Protein AF-G7JKM4-F1 (afdb_monomer_lite)

Structure (mmCIF, N/CA/C/O backbone):
data_AF-G7JKM4-F1
#
_entry.id   AF-G7JKM4-F1
#
loop_
_atom_site.group_PDB
_atom_site.id
_atom_site.type_symbol
_atom_site.label_atom_id
_atom_site.label_alt_id
_atom_site.label_comp_id
_atom_site.label_asym_id
_atom_site.label_entity_id
_atom_site.label_seq_id
_atom_site.pdbx_PDB_ins_code
_atom_site.Cartn_x
_atom_site.Cartn_y
_atom_site.Cartn_z
_atom_site.occupancy
_atom_site.B_iso_or_equiv
_atom_site.auth_seq_id
_atom_site.auth_comp_id
_atom_site.auth_asym_id
_atom_site.auth_atom_id
_atom_site.pdbx_PDB_model_num
ATOM 1 N N . MET A 1 1 ? 9.275 13.803 3.687 1.00 67.94 1 MET A N 1
ATOM 2 C CA . MET A 1 1 ? 8.760 12.848 2.681 1.00 67.94 1 MET A CA 1
ATOM 3 C C . MET A 1 1 ? 9.831 11.853 2.317 1.00 67.94 1 MET A C 1
ATOM 5 O O . MET A 1 1 ? 10.936 12.274 1.989 1.00 67.94 1 MET A O 1
ATOM 9 N N . LYS A 1 2 ? 9.529 10.551 2.345 1.00 82.00 2 LYS A N 1
ATOM 10 C CA . LYS A 1 2 ? 10.362 9.558 1.649 1.00 82.00 2 LYS A CA 1
ATOM 11 C C . LYS A 1 2 ? 9.681 9.199 0.342 1.00 82.00 2 LYS A C 1
ATOM 13 O O . LYS A 1 2 ? 8.618 8.593 0.348 1.00 82.00 2 LYS A O 1
ATOM 18 N N . ARG A 1 3 ? 10.280 9.593 -0.776 1.00 83.81 3 ARG A N 1
ATOM 19 C CA . ARG A 1 3 ? 9.724 9.338 -2.101 1.00 83.81 3 ARG A CA 1
ATOM 20 C C . ARG A 1 3 ? 10.736 8.610 -2.965 1.00 83.81 3 ARG A C 1
ATOM 22 O O . ARG A 1 3 ? 11.849 9.098 -3.130 1.00 83.81 3 ARG A O 1
ATOM 29 N N . VAL A 1 4 ? 10.330 7.489 -3.551 1.00 86.44 4 VAL A N 1
ATOM 30 C CA . VAL A 1 4 ? 11.115 6.786 -4.573 1.00 86.44 4 VAL A CA 1
ATOM 31 C C . VAL A 1 4 ? 10.201 6.444 -5.741 1.00 86.44 4 VAL A C 1
ATOM 33 O O . VAL A 1 4 ? 9.163 5.815 -5.554 1.00 86.44 4 VAL A O 1
ATOM 36 N N . VAL A 1 5 ? 10.574 6.876 -6.944 1.00 84.06 5 VAL A N 1
ATOM 37 C CA . VAL A 1 5 ? 9.770 6.683 -8.154 1.00 84.06 5 VAL A CA 1
ATOM 38 C C . VAL A 1 5 ? 10.622 6.039 -9.237 1.00 84.06 5 VAL A C 1
ATOM 40 O O . VAL A 1 5 ? 11.574 6.646 -9.718 1.00 84.06 5 VAL A O 1
ATOM 43 N N . PHE A 1 6 ? 10.246 4.829 -9.642 1.00 85.50 6 PHE A N 1
ATOM 44 C CA . PHE A 1 6 ? 10.754 4.160 -10.836 1.00 85.50 6 PHE A CA 1
ATOM 45 C C . PHE A 1 6 ? 9.727 4.321 -11.964 1.00 85.50 6 PHE A C 1
ATOM 47 O O . PHE A 1 6 ? 8.902 3.442 -12.206 1.00 85.50 6 PHE A O 1
ATOM 54 N N . ALA A 1 7 ? 9.739 5.482 -12.625 1.00 79.19 7 ALA A N 1
ATOM 55 C CA . ALA A 1 7 ? 8.858 5.770 -13.758 1.00 79.19 7 ALA A CA 1
ATOM 56 C C . ALA A 1 7 ? 9.490 5.306 -15.083 1.00 79.19 7 ALA A C 1
ATOM 58 O O . ALA A 1 7 ? 10.706 5.377 -15.247 1.00 79.19 7 ALA A O 1
ATOM 59 N N . ASN A 1 8 ? 8.663 4.836 -16.024 1.00 76.31 8 ASN A N 1
ATOM 60 C CA . ASN A 1 8 ? 9.048 4.496 -17.407 1.00 76.31 8 ASN A CA 1
ATOM 61 C C . ASN A 1 8 ? 10.277 3.583 -17.559 1.00 76.31 8 ASN A C 1
ATOM 63 O O . ASN A 1 8 ? 11.011 3.656 -18.544 1.00 76.31 8 ASN A O 1
ATOM 67 N N . CYS A 1 9 ? 10.516 2.683 -16.605 1.00 81.56 9 CYS A N 1
ATOM 68 C CA . CYS A 1 9 ? 11.591 1.698 -16.707 1.00 81.56 9 CYS A CA 1
ATOM 69 C C . CYS A 1 9 ? 11.146 0.516 -17.597 1.00 81.56 9 CYS A C 1
ATOM 71 O O . CYS A 1 9 ? 11.063 -0.622 -17.147 1.00 81.56 9 CYS A O 1
ATOM 73 N N . LEU A 1 10 ? 10.833 0.801 -18.868 1.00 78.56 10 LEU A N 1
ATOM 74 C CA . LEU A 1 10 ? 10.149 -0.102 -19.814 1.00 78.56 10 LEU A CA 1
ATOM 75 C C . LEU A 1 10 ? 10.937 -1.370 -20.187 1.00 78.56 10 LEU A C 1
ATOM 77 O O . LEU A 1 10 ? 10.392 -2.275 -20.808 1.00 78.56 10 LEU A O 1
ATOM 81 N N . LYS A 1 11 ? 12.232 -1.422 -19.861 1.00 84.88 11 LYS A N 1
ATOM 82 C CA . LYS A 1 11 ? 13.154 -2.502 -20.249 1.00 84.88 11 LYS A CA 1
ATOM 83 C C . LYS A 1 11 ? 13.685 -3.297 -19.053 1.00 84.88 11 LYS A C 1
ATOM 85 O O . LYS A 1 11 ? 14.750 -3.896 -19.155 1.00 84.88 11 LYS A O 1
ATOM 90 N N . LEU A 1 12 ? 12.998 -3.255 -17.911 1.00 86.69 12 LEU A N 1
ATOM 91 C CA . LEU A 1 12 ? 13.384 -4.063 -16.756 1.00 86.69 12 LEU A CA 1
ATOM 92 C C . LEU A 1 12 ? 13.075 -5.536 -17.014 1.00 86.69 12 LEU A C 1
ATOM 94 O O . LEU A 1 12 ? 11.957 -5.888 -17.382 1.00 86.69 12 LEU A O 1
ATOM 98 N N . ASP A 1 13 ? 14.063 -6.389 -16.778 1.00 90.19 13 ASP A N 1
ATOM 99 C CA . ASP A 1 13 ? 13.844 -7.824 -16.662 1.00 90.19 13 ASP A CA 1
ATOM 100 C C . ASP A 1 13 ? 13.138 -8.173 -15.334 1.00 90.19 13 ASP A C 1
ATOM 102 O O . ASP A 1 13 ? 13.068 -7.368 -14.397 1.00 90.19 13 ASP A O 1
ATOM 106 N N . GLU A 1 14 ? 12.621 -9.399 -15.242 1.00 89.19 14 GLU A N 1
ATOM 107 C CA . GLU A 1 14 ? 11.877 -9.876 -14.071 1.00 89.19 14 GLU A CA 1
ATOM 108 C C . GLU A 1 14 ? 12.699 -9.846 -12.776 1.00 89.19 14 GLU A C 1
ATOM 110 O O . GLU A 1 14 ? 12.158 -9.555 -11.707 1.00 89.19 14 GLU A O 1
ATOM 115 N N . HIS A 1 15 ? 14.004 -10.115 -12.850 1.00 92.06 15 HIS A N 1
ATOM 116 C CA . HIS A 1 15 ? 14.882 -10.130 -11.683 1.00 92.06 15 HIS A CA 1
ATOM 117 C C . HIS A 1 15 ? 15.121 -8.708 -11.159 1.00 92.06 15 HIS A C 1
ATOM 119 O O . HIS A 1 15 ? 15.037 -8.456 -9.953 1.00 92.06 15 HIS A O 1
ATOM 125 N N . SER A 1 16 ? 15.343 -7.752 -12.058 1.00 91.50 16 SER A N 1
ATOM 126 C CA . SER A 1 16 ? 15.431 -6.331 -11.727 1.00 91.50 16 SER A CA 1
ATOM 127 C C . SER A 1 16 ? 14.131 -5.822 -11.093 1.00 91.50 16 SER A C 1
ATOM 129 O O . SER A 1 16 ? 14.171 -5.165 -10.050 1.00 91.50 16 SER A O 1
ATOM 131 N N . LEU A 1 17 ? 12.972 -6.189 -11.653 1.00 88.44 17 LEU A N 1
ATOM 132 C CA . LEU A 1 17 ? 11.666 -5.841 -11.089 1.00 88.44 17 LEU A CA 1
ATOM 133 C C . LEU A 1 17 ? 11.460 -6.448 -9.690 1.00 88.44 17 LEU A C 1
ATOM 135 O O . LEU A 1 17 ? 11.055 -5.743 -8.764 1.00 88.44 17 LEU A O 1
ATOM 139 N N . ALA A 1 18 ? 11.787 -7.729 -9.505 1.00 89.50 18 ALA A N 1
ATOM 140 C CA . ALA A 1 18 ? 11.676 -8.406 -8.214 1.00 89.50 18 ALA A CA 1
ATOM 141 C C . ALA A 1 18 ? 12.534 -7.729 -7.132 1.00 89.50 18 ALA A C 1
ATOM 143 O O . ALA A 1 18 ? 12.064 -7.509 -6.013 1.00 89.50 18 ALA A O 1
ATOM 144 N N . ASN A 1 19 ? 13.761 -7.326 -7.474 1.00 91.25 19 ASN A N 1
ATOM 145 C CA . ASN A 1 19 ? 14.643 -6.610 -6.554 1.00 91.25 19 ASN A CA 1
ATOM 146 C C . ASN A 1 19 ? 14.106 -5.225 -6.184 1.00 91.25 19 ASN A C 1
ATOM 148 O O . ASN A 1 19 ? 14.216 -4.820 -5.024 1.00 91.25 19 ASN A O 1
ATOM 152 N N . ILE A 1 20 ? 13.501 -4.502 -7.132 1.00 90.25 20 ILE A N 1
ATOM 153 C CA . ILE A 1 20 ? 12.845 -3.218 -6.850 1.00 90.25 20 ILE A CA 1
ATOM 154 C C . ILE A 1 20 ? 11.706 -3.426 -5.847 1.00 90.25 20 ILE A C 1
ATOM 156 O O . ILE A 1 20 ? 11.673 -2.748 -4.819 1.00 90.25 20 ILE A O 1
ATOM 160 N N . VAL A 1 21 ? 10.819 -4.397 -6.093 1.00 88.38 21 VAL A N 1
ATOM 161 C CA . VAL A 1 21 ? 9.684 -4.704 -5.204 1.00 88.38 21 VAL A CA 1
ATOM 162 C C . VAL A 1 21 ? 10.156 -5.121 -3.808 1.00 88.38 21 VAL A C 1
ATOM 164 O O . VAL A 1 21 ? 9.591 -4.671 -2.810 1.00 88.38 21 VAL A O 1
ATOM 167 N N . PHE A 1 22 ? 11.213 -5.929 -3.713 1.00 90.25 22 PHE A N 1
ATOM 168 C CA . PHE A 1 22 ? 11.774 -6.368 -2.435 1.00 90.25 22 PHE A CA 1
ATOM 169 C C . PHE A 1 22 ? 12.367 -5.206 -1.622 1.00 90.25 22 PHE A C 1
ATOM 171 O O . PHE A 1 22 ? 12.040 -5.029 -0.447 1.00 90.25 22 PHE A O 1
ATOM 178 N N . ASN A 1 23 ? 13.189 -4.360 -2.251 1.00 90.38 23 ASN A N 1
ATOM 179 C CA . ASN A 1 23 ? 13.749 -3.174 -1.594 1.00 90.38 23 ASN A CA 1
ATOM 180 C C . ASN A 1 23 ? 12.653 -2.200 -1.152 1.00 90.38 23 ASN A C 1
ATOM 182 O O . ASN A 1 23 ? 12.730 -1.599 -0.079 1.00 90.38 23 ASN A O 1
ATOM 186 N N . LEU A 1 24 ? 11.616 -2.051 -1.972 1.00 87.50 24 LEU A N 1
ATOM 187 C CA . LEU A 1 24 ? 10.461 -1.223 -1.670 1.00 87.50 24 LEU A CA 1
ATOM 188 C C . LEU A 1 24 ? 9.721 -1.731 -0.431 1.00 87.50 24 LEU A C 1
ATOM 190 O O . LEU A 1 24 ? 9.454 -0.940 0.473 1.00 87.50 24 LEU A O 1
ATOM 194 N N . GLN A 1 25 ? 9.453 -3.038 -0.356 1.00 88.25 25 GLN A N 1
ATOM 195 C CA . GLN A 1 25 ? 8.831 -3.670 0.807 1.00 88.25 25 GLN A CA 1
ATOM 196 C C . GLN A 1 25 ? 9.638 -3.399 2.084 1.00 88.25 25 GLN A C 1
ATOM 198 O O . GLN A 1 25 ? 9.074 -2.951 3.079 1.00 88.25 25 GLN A O 1
ATOM 203 N N . ILE A 1 26 ? 10.958 -3.607 2.059 1.00 88.75 26 ILE A N 1
ATOM 204 C CA . ILE A 1 26 ? 11.821 -3.332 3.220 1.00 88.75 26 ILE A CA 1
ATOM 205 C C . ILE A 1 26 ? 11.715 -1.866 3.640 1.00 88.75 26 ILE A C 1
ATOM 207 O O . ILE A 1 26 ? 11.551 -1.564 4.822 1.00 88.75 26 ILE A O 1
ATOM 211 N N . ASN A 1 27 ? 11.809 -0.945 2.683 1.00 88.75 27 ASN A N 1
ATOM 212 C CA . ASN A 1 27 ? 11.865 0.478 2.980 1.00 88.75 27 ASN A CA 1
ATOM 213 C C . ASN A 1 27 ? 10.538 1.033 3.504 1.00 88.75 27 ASN A C 1
ATOM 215 O O . ASN A 1 27 ? 10.550 1.807 4.465 1.00 88.75 27 ASN A O 1
ATOM 219 N N . ILE A 1 28 ? 9.408 0.633 2.911 1.00 86.94 28 ILE A N 1
ATOM 220 C CA . ILE A 1 28 ? 8.090 1.098 3.350 1.00 86.94 28 ILE A CA 1
ATOM 221 C C . ILE A 1 28 ? 7.725 0.518 4.715 1.00 86.94 28 ILE A C 1
ATOM 223 O O . ILE A 1 28 ? 7.251 1.257 5.573 1.00 86.94 28 ILE A O 1
ATOM 227 N N . LEU A 1 29 ? 8.040 -0.760 4.962 1.00 85.31 29 LEU A N 1
ATOM 228 C CA . LEU A 1 29 ? 7.854 -1.366 6.276 1.00 85.31 29 LEU A CA 1
ATOM 229 C C . LEU A 1 29 ? 8.749 -0.682 7.306 1.00 85.31 29 LEU A C 1
ATOM 231 O O . LEU A 1 29 ? 8.259 -0.273 8.351 1.00 85.31 29 LEU A O 1
ATOM 235 N N . LYS A 1 30 ? 10.037 -0.473 7.005 1.00 86.06 30 LYS A N 1
ATOM 236 C CA . LYS A 1 30 ? 10.956 0.252 7.894 1.00 86.06 30 LYS A CA 1
ATOM 237 C C . LYS A 1 30 ? 10.426 1.641 8.242 1.00 86.06 30 LYS A C 1
ATOM 239 O O . LYS A 1 30 ? 10.529 2.041 9.395 1.00 86.06 30 LYS A O 1
ATOM 244 N N . PHE A 1 31 ? 9.871 2.367 7.273 1.00 83.50 31 PHE A N 1
ATOM 245 C CA . PHE A 1 31 ? 9.251 3.665 7.527 1.00 83.50 31 PHE A CA 1
ATOM 246 C C . PHE A 1 31 ? 8.012 3.532 8.417 1.00 83.50 31 PHE A C 1
ATOM 248 O O . PHE A 1 31 ? 7.952 4.194 9.445 1.00 83.50 31 PHE A O 1
ATOM 255 N N . ALA A 1 32 ? 7.086 2.622 8.103 1.00 82.06 32 ALA A N 1
ATOM 256 C CA . ALA A 1 32 ? 5.908 2.374 8.933 1.00 82.06 32 ALA A CA 1
ATOM 257 C C . ALA A 1 32 ? 6.290 2.038 10.386 1.00 82.06 32 ALA A C 1
ATOM 259 O O . ALA A 1 32 ? 5.763 2.645 11.314 1.00 82.06 32 ALA A O 1
ATOM 260 N N . TYR A 1 33 ? 7.283 1.163 10.589 1.00 81.31 33 TYR A N 1
ATOM 261 C CA . TYR A 1 33 ? 7.814 0.804 11.909 1.00 81.31 33 TYR A CA 1
ATOM 262 C C . TYR A 1 33 ? 8.381 1.998 12.686 1.00 81.31 33 TYR A C 1
ATOM 264 O O . TYR A 1 33 ? 8.204 2.061 13.901 1.00 81.31 33 TYR A O 1
ATOM 272 N N . GLN A 1 34 ? 9.031 2.956 12.014 1.00 79.31 34 GLN A N 1
ATOM 273 C CA . GLN A 1 34 ? 9.538 4.178 12.657 1.00 79.31 34 GLN A CA 1
ATOM 274 C C . GLN A 1 34 ? 8.416 5.049 13.233 1.00 79.31 34 GLN A C 1
ATOM 276 O O . GLN A 1 34 ? 8.657 5.798 14.176 1.00 79.31 34 GLN A O 1
ATOM 281 N N . HIS A 1 35 ? 7.207 4.946 12.682 1.00 73.12 35 HIS A N 1
ATOM 282 C CA . HIS A 1 35 ? 6.065 5.771 13.059 1.00 73.12 35 HIS A CA 1
ATOM 283 C C . HIS A 1 35 ? 5.077 5.079 14.000 1.00 73.12 35 HIS A C 1
ATOM 285 O O . HIS A 1 35 ? 4.176 5.745 14.506 1.00 73.12 35 HIS A O 1
ATOM 291 N N . LEU A 1 36 ? 5.272 3.790 14.306 1.00 69.19 36 LEU A N 1
ATOM 292 C CA . LEU A 1 36 ? 4.455 3.086 15.297 1.00 69.19 36 LEU A CA 1
ATOM 293 C C . LEU A 1 36 ? 4.620 3.714 16.696 1.00 69.19 36 LEU A C 1
ATOM 295 O O . LEU A 1 36 ? 3.672 3.783 17.456 1.00 69.19 36 LEU A O 1
ATOM 299 N N . SER A 1 37 ? 5.783 4.255 17.053 1.00 56.78 37 SER A N 1
ATOM 300 C CA . SER A 1 37 ? 6.015 4.834 18.388 1.00 56.78 37 SER A CA 1
ATOM 301 C C . SER A 1 37 ? 5.443 6.244 18.607 1.00 56.78 37 SER A C 1
ATOM 303 O O . SER A 1 37 ? 5.620 6.801 19.692 1.00 56.78 37 SER A O 1
ATOM 305 N N . ALA A 1 38 ? 4.780 6.851 17.617 1.00 56.91 38 ALA A N 1
ATOM 306 C CA . ALA A 1 38 ? 4.182 8.172 17.783 1.00 56.91 38 ALA A CA 1
ATOM 307 C C . ALA A 1 38 ? 2.880 8.076 18.600 1.00 56.91 38 ALA A C 1
ATOM 309 O O . ALA A 1 38 ? 1.938 7.397 18.205 1.00 56.91 38 ALA A O 1
ATOM 310 N N . SER A 1 39 ? 2.848 8.750 19.752 1.00 52.78 39 SER A N 1
ATOM 311 C CA . SER A 1 39 ? 1.718 8.776 20.693 1.00 52.78 39 SER A CA 1
ATOM 312 C C . SER A 1 39 ? 0.408 9.251 20.043 1.00 52.78 39 SER A C 1
ATOM 314 O O . SER A 1 39 ? 0.409 10.150 19.208 1.00 52.78 39 SER A O 1
ATOM 316 N N . GLU A 1 40 ? -0.737 8.732 20.494 1.00 56.47 40 GLU A N 1
ATOM 317 C CA . GLU A 1 40 ? -2.080 9.230 20.128 1.00 56.47 40 GLU A CA 1
ATOM 318 C C . GLU A 1 40 ? -2.268 10.728 20.417 1.00 56.47 40 GLU A C 1
ATOM 320 O O . GLU A 1 40 ? -3.043 11.409 19.751 1.00 56.47 40 GLU A O 1
ATOM 325 N N . GLN A 1 41 ? -1.518 11.273 21.374 1.00 52.31 41 GLN A N 1
ATOM 326 C CA . GLN A 1 41 ? -1.553 12.693 21.722 1.00 52.31 41 GLN A CA 1
ATOM 327 C C . GLN A 1 41 ? -0.909 13.582 20.641 1.00 52.31 41 GLN A C 1
ATOM 329 O O . GLN A 1 41 ? -1.299 14.737 20.475 1.00 52.31 41 GLN A O 1
ATOM 334 N N . ASP A 1 42 ? 0.014 13.026 19.847 1.00 54.56 42 ASP A N 1
ATOM 335 C CA . ASP A 1 42 ? 0.581 13.693 18.671 1.00 54.56 42 ASP A CA 1
ATOM 336 C C . ASP A 1 42 ? -0.422 13.745 17.509 1.00 54.56 42 ASP A C 1
ATOM 338 O O . ASP A 1 42 ? -0.341 14.652 16.682 1.00 54.56 42 ASP A O 1
ATOM 342 N N . PHE A 1 43 ? -1.367 12.800 17.431 1.00 58.06 43 PHE A N 1
ATOM 343 C CA . PHE A 1 43 ? -2.355 12.727 16.348 1.00 58.06 43 PHE A CA 1
ATOM 344 C C . PHE A 1 43 ? -3.294 13.940 16.351 1.00 58.06 43 PHE A C 1
ATOM 346 O O . PHE A 1 43 ? -3.423 14.608 15.327 1.00 58.06 43 PHE A O 1
ATOM 353 N N . HIS A 1 44 ? -3.881 14.286 17.503 1.00 55.16 44 HIS A N 1
ATOM 354 C CA . HIS A 1 44 ? -4.806 15.424 17.606 1.00 55.16 44 HIS A CA 1
ATOM 355 C C . HIS A 1 44 ? -4.149 16.770 17.274 1.00 55.16 44 HIS A C 1
ATOM 357 O O . HIS A 1 44 ? -4.765 17.608 16.620 1.00 55.16 44 HIS A O 1
ATOM 363 N N . ASN A 1 45 ? -2.889 16.965 17.671 1.00 52.03 45 ASN A N 1
ATOM 364 C CA . ASN A 1 45 ? -2.164 18.207 17.394 1.00 52.03 45 ASN A CA 1
ATOM 365 C C . ASN A 1 45 ? -1.696 18.303 15.930 1.00 52.03 45 ASN A C 1
ATOM 367 O O . ASN A 1 45 ? -1.628 19.403 15.388 1.00 52.03 45 ASN A O 1
ATOM 371 N N . LYS A 1 46 ? -1.397 17.170 15.277 1.00 53.50 46 LYS A N 1
ATOM 372 C CA . LYS A 1 46 ? -0.894 17.120 13.891 1.00 53.50 46 LYS A CA 1
ATOM 373 C C . LYS A 1 46 ? -1.992 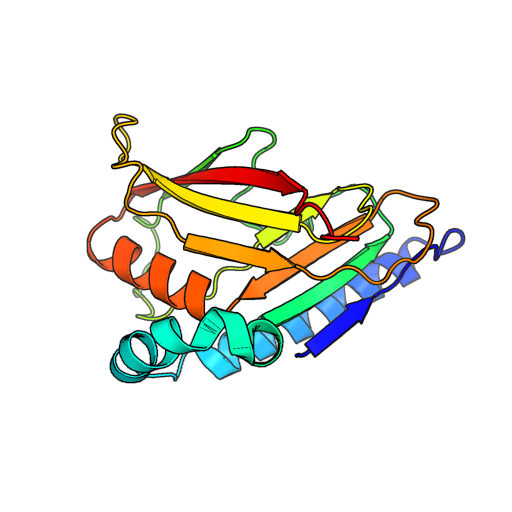17.078 12.827 1.00 53.50 46 LYS A C 1
ATOM 375 O O . LYS A 1 46 ? -1.706 17.407 11.679 1.00 53.50 46 LYS A O 1
ATOM 380 N N . PHE A 1 47 ? -3.226 16.709 13.177 1.00 56.09 47 PHE A N 1
ATOM 381 C CA . PHE A 1 47 ? -4.352 16.701 12.234 1.00 56.09 47 PHE A CA 1
ATOM 382 C C . PHE A 1 47 ? -4.657 18.112 11.704 1.00 56.09 47 PHE A C 1
ATOM 384 O O . PHE A 1 47 ? -4.863 18.303 10.509 1.00 56.09 47 PHE A O 1
ATOM 391 N N . ASN A 1 48 ? -4.578 19.123 12.577 1.00 56.78 48 ASN A N 1
ATOM 392 C CA . ASN A 1 48 ? -4.812 20.524 12.209 1.00 56.78 48 ASN A CA 1
ATOM 393 C C . ASN A 1 48 ? -3.745 21.102 11.261 1.00 56.78 48 ASN A C 1
ATOM 395 O O . ASN A 1 48 ? -4.022 22.074 10.566 1.00 56.78 48 ASN A O 1
ATOM 399 N N . ASP A 1 49 ? -2.552 20.504 11.216 1.00 60.31 49 ASP A N 1
ATOM 400 C CA . ASP A 1 49 ? -1.410 20.964 10.410 1.00 60.31 49 ASP A CA 1
ATOM 401 C C . ASP A 1 49 ? -1.077 20.008 9.246 1.00 60.31 49 ASP A C 1
ATOM 403 O O . ASP A 1 49 ? -0.108 20.187 8.505 1.00 60.31 49 ASP A O 1
ATOM 407 N N . TYR A 1 50 ? -1.889 18.959 9.056 1.00 65.50 50 TYR A N 1
ATOM 408 C CA . TYR A 1 50 ? -1.632 17.921 8.057 1.00 65.50 50 TYR A CA 1
ATOM 409 C C . TYR A 1 50 ? -1.533 18.498 6.649 1.00 65.50 50 TYR A C 1
ATOM 411 O O . TYR A 1 50 ? -0.571 18.213 5.943 1.00 65.50 50 TYR A O 1
ATOM 419 N N . ASN A 1 51 ? -2.467 19.377 6.279 1.00 64.19 51 ASN A N 1
ATOM 420 C CA . ASN A 1 51 ? -2.531 19.977 4.945 1.00 64.19 51 ASN A CA 1
ATOM 421 C C . ASN A 1 51 ? -1.315 20.860 4.610 1.00 64.19 51 ASN A C 1
ATOM 423 O O . ASN A 1 51 ? -1.018 21.060 3.435 1.00 64.19 51 ASN A O 1
ATOM 427 N N . VAL A 1 52 ? -0.598 21.368 5.619 1.00 62.12 52 VAL A N 1
ATOM 428 C CA . VAL A 1 52 ? 0.595 22.216 5.446 1.00 62.12 52 VAL A CA 1
ATOM 429 C C . VAL A 1 52 ? 1.870 21.367 5.355 1.00 62.12 52 VAL A C 1
ATOM 431 O O . VAL A 1 52 ? 2.839 21.752 4.698 1.00 62.12 52 VAL A O 1
ATOM 434 N N . HIS A 1 53 ? 1.877 20.182 5.975 1.00 66.19 53 HIS A N 1
ATOM 435 C CA . HIS A 1 53 ? 3.058 19.323 6.107 1.00 66.19 53 HIS A CA 1
ATOM 436 C C . HIS A 1 53 ? 2.829 17.872 5.658 1.00 66.19 53 HIS A C 1
ATOM 438 O O . HIS A 1 53 ? 3.478 16.961 6.173 1.00 66.19 53 HIS A O 1
ATOM 444 N N . ILE A 1 54 ? 1.965 17.654 4.659 1.00 66.31 54 ILE A N 1
ATOM 445 C CA . ILE A 1 54 ? 1.636 16.335 4.070 1.00 66.31 54 ILE A CA 1
ATOM 446 C C . ILE A 1 54 ? 2.908 15.526 3.786 1.00 66.31 54 ILE A C 1
ATOM 448 O O . ILE A 1 54 ? 3.032 14.350 4.130 1.00 66.31 54 ILE A O 1
ATOM 452 N N . GLU A 1 55 ? 3.909 16.198 3.223 1.00 68.31 55 GLU A N 1
ATOM 453 C CA . GLU A 1 55 ? 5.198 15.615 2.885 1.00 68.31 55 GLU A CA 1
ATOM 454 C C . GLU A 1 55 ? 5.917 14.998 4.093 1.00 68.31 55 GLU A C 1
ATOM 456 O O . GLU A 1 55 ? 6.622 14.005 3.948 1.00 68.31 55 GLU A O 1
ATOM 461 N N . SER A 1 56 ? 5.763 15.518 5.305 1.00 71.31 56 SER A N 1
ATOM 462 C CA . SER A 1 56 ? 6.463 15.007 6.491 1.00 71.31 56 SER A CA 1
ATOM 463 C C . SER A 1 56 ? 5.920 13.666 6.991 1.00 71.31 56 SER A C 1
ATOM 465 O O . SER A 1 56 ? 6.656 12.933 7.651 1.00 71.31 56 SER A O 1
ATOM 467 N N . TYR A 1 57 ? 4.681 13.317 6.634 1.00 78.31 57 TYR A N 1
ATOM 468 C CA . TYR A 1 57 ? 3.959 12.158 7.174 1.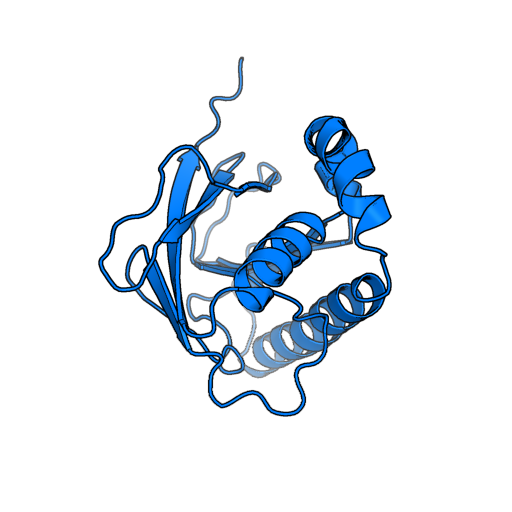00 78.31 57 TYR A CA 1
ATOM 469 C C . TYR A 1 57 ? 3.835 10.987 6.195 1.00 78.31 57 TYR A C 1
ATOM 471 O O . TYR A 1 57 ? 3.344 9.921 6.570 1.00 78.31 57 TYR A O 1
ATOM 479 N N . GLN A 1 58 ? 4.304 11.171 4.958 1.00 84.19 58 GLN A N 1
ATOM 480 C CA . GLN A 1 58 ? 4.146 10.199 3.884 1.00 84.19 58 GLN A CA 1
ATOM 481 C C . GLN A 1 58 ? 5.465 9.576 3.425 1.00 84.19 58 GLN A C 1
ATOM 483 O O . GLN A 1 58 ? 6.488 10.246 3.206 1.00 84.19 58 GLN A O 1
ATOM 488 N N . ALA A 1 59 ? 5.393 8.268 3.186 1.00 86.81 59 ALA A N 1
ATOM 489 C CA . ALA A 1 59 ? 6.318 7.555 2.328 1.00 86.81 59 ALA A CA 1
ATOM 490 C C . ALA A 1 59 ? 5.582 7.011 1.106 1.00 86.81 59 ALA A C 1
ATOM 492 O O . ALA A 1 59 ? 4.631 6.246 1.246 1.00 86.81 59 ALA A O 1
ATOM 493 N N . ILE A 1 60 ? 6.048 7.395 -0.081 1.00 86.12 60 ILE A N 1
ATOM 494 C CA . ILE A 1 60 ? 5.461 7.010 -1.363 1.00 86.12 60 ILE A CA 1
ATOM 495 C C . ILE A 1 60 ? 6.520 6.284 -2.182 1.00 86.12 60 ILE A C 1
ATOM 497 O O . ILE A 1 60 ? 7.605 6.813 -2.443 1.00 86.12 60 ILE A O 1
ATOM 501 N N . TYR A 1 61 ? 6.179 5.088 -2.633 1.00 87.38 61 TYR A N 1
ATOM 502 C CA . TYR A 1 61 ? 7.006 4.306 -3.530 1.00 87.38 61 TYR A CA 1
ATOM 503 C C . TYR A 1 61 ? 6.230 3.946 -4.785 1.00 87.38 61 TYR A C 1
ATOM 505 O O . TYR A 1 61 ? 5.073 3.551 -4.708 1.00 87.38 61 TYR A O 1
ATOM 513 N N . VAL A 1 62 ? 6.869 4.071 -5.941 1.00 84.69 62 VAL A N 1
ATOM 514 C CA . VAL A 1 62 ? 6.247 3.823 -7.243 1.00 84.69 62 VAL A CA 1
ATOM 515 C C . VAL A 1 62 ? 7.178 2.967 -8.073 1.00 84.69 62 VAL A C 1
ATOM 517 O O . VAL A 1 62 ? 8.375 3.256 -8.144 1.00 84.69 62 VAL A O 1
ATOM 520 N N . TYR A 1 63 ? 6.635 1.940 -8.716 1.00 85.31 63 TYR A N 1
ATOM 521 C CA . TYR A 1 63 ? 7.402 1.046 -9.572 1.00 85.31 63 TYR A CA 1
ATOM 522 C C . TYR A 1 63 ? 6.569 0.557 -10.766 1.00 85.31 63 TYR A C 1
ATOM 524 O O . TYR A 1 63 ? 5.339 0.584 -10.696 1.00 85.31 63 TYR A O 1
ATOM 532 N N . PRO A 1 64 ? 7.210 0.166 -11.881 1.00 83.44 64 PRO A N 1
ATOM 533 C CA . PRO A 1 64 ? 6.494 -0.240 -13.083 1.00 83.44 64 PRO A CA 1
ATOM 534 C C . PRO A 1 64 ? 5.844 -1.609 -12.901 1.00 83.44 64 PRO A C 1
ATOM 536 O O . PRO A 1 64 ? 6.395 -2.493 -12.245 1.00 83.44 64 PRO A O 1
ATOM 539 N N . GLY A 1 65 ? 4.690 -1.788 -13.531 1.00 80.69 65 GLY A N 1
ATOM 540 C CA . GLY A 1 65 ? 3.909 -3.015 -13.476 1.00 8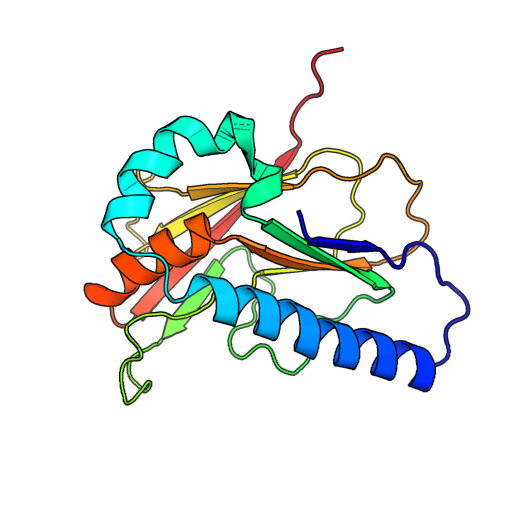0.69 65 GLY A CA 1
ATOM 541 C C . GLY A 1 65 ? 2.450 -2.740 -13.148 1.00 80.69 65 GLY A C 1
ATOM 542 O O . GLY A 1 65 ? 2.072 -1.630 -12.788 1.00 80.69 65 GLY A O 1
ATOM 543 N N . SER A 1 66 ? 1.632 -3.783 -13.260 1.00 78.62 66 SER A N 1
ATOM 544 C CA . SER A 1 66 ? 0.175 -3.684 -13.118 1.00 78.62 66 SER A CA 1
ATOM 545 C C . SER A 1 66 ? -0.400 -4.483 -11.946 1.00 78.62 66 SER A C 1
ATOM 547 O O . SER A 1 66 ? -1.607 -4.482 -11.715 1.00 78.62 66 SER A O 1
ATOM 549 N N . SER A 1 67 ? 0.454 -5.189 -11.201 1.00 80.56 67 SER A N 1
ATOM 550 C CA . SER A 1 67 ? 0.044 -6.141 -10.168 1.00 80.56 67 SER A CA 1
ATOM 551 C C . SER A 1 67 ? 0.488 -5.698 -8.780 1.00 80.56 67 SER A C 1
ATOM 553 O O . SER A 1 67 ? 1.677 -5.525 -8.528 1.00 80.56 67 SER A O 1
ATOM 555 N N . VAL A 1 68 ? -0.465 -5.587 -7.851 1.00 78.81 68 VAL A N 1
ATOM 556 C CA . VAL A 1 68 ? -0.183 -5.318 -6.432 1.00 78.81 68 VAL A CA 1
ATOM 557 C C . VAL A 1 68 ? 0.738 -6.414 -5.861 1.00 78.81 68 VAL A C 1
ATOM 559 O O . VAL A 1 68 ? 0.526 -7.598 -6.156 1.00 78.81 68 VAL A O 1
ATOM 562 N N . PRO A 1 69 ? 1.746 -6.074 -5.031 1.00 82.44 69 PRO A N 1
ATOM 563 C CA . PRO A 1 69 ? 2.667 -7.060 -4.480 1.00 82.44 69 PRO A CA 1
ATOM 564 C C . PRO A 1 69 ? 1.961 -8.185 -3.720 1.00 82.44 69 PRO A C 1
ATOM 566 O O . PRO A 1 69 ? 1.015 -7.966 -2.962 1.00 82.44 69 PRO A O 1
ATOM 569 N N . LYS A 1 70 ? 2.477 -9.410 -3.861 1.00 85.25 70 LYS A N 1
ATOM 570 C CA . LYS A 1 70 ? 1.865 -10.612 -3.269 1.00 85.25 70 LYS A CA 1
ATOM 571 C C . LYS A 1 70 ? 1.786 -10.584 -1.739 1.00 85.25 70 LYS A C 1
ATOM 573 O O . LYS A 1 70 ? 0.927 -11.265 -1.190 1.00 85.25 70 LYS A O 1
ATOM 578 N N . TRP A 1 71 ? 2.642 -9.803 -1.076 1.00 84.12 71 TRP A N 1
ATOM 579 C CA . TRP A 1 71 ? 2.705 -9.702 0.385 1.00 84.12 71 TRP A CA 1
ATOM 580 C C . TRP A 1 71 ? 1.537 -8.923 1.011 1.00 84.12 71 TRP A C 1
ATOM 582 O O . TRP A 1 71 ? 1.350 -8.998 2.222 1.00 84.12 71 TRP A O 1
ATOM 592 N N . PHE A 1 72 ? 0.727 -8.212 0.218 1.00 82.31 72 PHE A N 1
ATOM 593 C CA . PHE A 1 72 ? -0.516 -7.622 0.713 1.00 82.31 72 PHE A CA 1
ATOM 594 C C . PHE A 1 72 ? -1.517 -8.720 1.085 1.00 82.31 72 PHE A C 1
ATOM 596 O O . PHE A 1 72 ? -1.890 -9.547 0.243 1.00 82.31 72 PHE A O 1
ATOM 603 N N . VAL A 1 73 ? -1.957 -8.690 2.344 1.00 84.50 73 VAL A N 1
ATOM 604 C CA . VAL A 1 73 ? -2.926 -9.637 2.913 1.00 84.50 73 VAL A CA 1
ATOM 605 C C . VAL A 1 73 ? -4.330 -9.348 2.384 1.00 84.50 73 VAL A C 1
ATOM 607 O O . VAL A 1 73 ? -4.981 -10.239 1.845 1.00 84.50 73 VAL A O 1
ATOM 610 N N . TYR A 1 74 ? -4.762 -8.089 2.467 1.00 84.62 74 TYR A N 1
ATOM 611 C CA . TYR A 1 74 ? -6.081 -7.644 2.024 1.00 84.62 74 TYR A CA 1
ATOM 612 C C . TYR A 1 74 ? -5.966 -6.947 0.673 1.00 84.62 74 TYR A C 1
ATOM 614 O O . TYR A 1 74 ? -5.190 -6.005 0.513 1.00 84.62 74 TYR A O 1
ATOM 622 N N . LYS A 1 75 ? -6.708 -7.447 -0.315 1.00 83.50 75 LYS A N 1
ATOM 623 C CA . LYS A 1 75 ? -6.694 -6.967 -1.699 1.00 83.50 75 LYS A CA 1
ATOM 624 C C . LYS A 1 75 ? -8.115 -6.973 -2.233 1.00 83.50 75 LYS A C 1
ATOM 626 O O . LYS A 1 75 ? -8.898 -7.858 -1.899 1.00 83.50 75 LYS A O 1
ATOM 631 N N . THR A 1 76 ? -8.414 -6.012 -3.088 1.00 83.50 76 THR A N 1
ATOM 632 C CA . THR A 1 76 ? -9.706 -5.889 -3.752 1.00 83.50 76 THR A CA 1
ATOM 633 C C . THR A 1 76 ? -9.503 -5.339 -5.159 1.00 83.50 76 THR A C 1
ATOM 635 O O . THR A 1 76 ? -8.478 -4.722 -5.452 1.00 83.50 76 THR A O 1
ATOM 638 N N . THR A 1 77 ? -10.478 -5.582 -6.026 1.00 81.62 77 THR A N 1
ATOM 639 C CA . THR A 1 77 ? -10.619 -4.922 -7.331 1.00 81.62 77 THR A CA 1
ATOM 640 C C . THR A 1 77 ? -11.829 -3.986 -7.362 1.00 81.62 77 THR A C 1
ATOM 642 O O . THR A 1 77 ? -12.109 -3.394 -8.400 1.00 81.62 77 THR A O 1
ATOM 645 N N . THR A 1 78 ? -12.578 -3.895 -6.260 1.00 85.00 78 THR A N 1
ATOM 646 C CA . THR A 1 78 ? -13.683 -2.948 -6.074 1.00 85.00 78 THR A CA 1
ATOM 647 C C . THR A 1 78 ? -13.193 -1.724 -5.300 1.00 85.00 78 THR A C 1
ATOM 649 O O . THR A 1 78 ? -12.038 -1.650 -4.882 1.00 85.00 78 THR A O 1
ATOM 652 N N . ASP A 1 79 ? -14.071 -0.751 -5.092 1.00 82.38 79 ASP A N 1
ATOM 653 C CA . ASP A 1 79 ? -13.801 0.462 -4.318 1.00 82.38 79 ASP A CA 1
ATOM 654 C C . ASP A 1 79 ? -13.817 0.236 -2.795 1.00 82.38 79 ASP A C 1
ATOM 656 O O . ASP A 1 79 ? -13.676 1.190 -2.032 1.00 82.38 79 ASP A O 1
ATOM 660 N N . PHE A 1 80 ? -13.970 -1.006 -2.327 1.00 84.00 80 PHE A N 1
ATOM 661 C CA . PHE A 1 80 ? -13.940 -1.336 -0.905 1.00 84.00 80 PHE A CA 1
ATOM 662 C C . PHE A 1 80 ? -13.152 -2.614 -0.609 1.00 84.00 80 PHE A C 1
ATOM 664 O O . PHE A 1 80 ? -13.131 -3.562 -1.397 1.00 84.00 80 PHE A O 1
ATOM 671 N N . VAL A 1 81 ? -12.529 -2.658 0.568 1.00 86.00 81 VAL A N 1
ATOM 672 C CA . VAL A 1 81 ? -11.863 -3.844 1.114 1.00 86.00 81 VAL A CA 1
ATOM 673 C C . VAL A 1 81 ? -12.417 -4.164 2.499 1.00 86.00 81 VAL A C 1
ATOM 675 O O . VAL A 1 81 ? -12.521 -3.292 3.359 1.00 86.00 81 VAL A O 1
ATOM 678 N N . VAL A 1 82 ? -12.789 -5.427 2.708 1.00 86.06 82 VAL A N 1
ATOM 679 C CA . VAL A 1 82 ? -13.251 -5.923 4.009 1.00 86.06 82 VAL A CA 1
ATOM 680 C C . VAL A 1 82 ? -12.029 -6.337 4.818 1.00 86.06 82 VAL A C 1
ATOM 682 O O . VAL A 1 82 ? -11.291 -7.238 4.417 1.00 86.06 82 VAL A O 1
ATOM 685 N N . MET A 1 83 ? -11.822 -5.681 5.952 1.00 84.00 83 MET A N 1
ATOM 686 C CA . MET A 1 83 ? -10.751 -5.993 6.890 1.00 84.00 83 MET A CA 1
ATOM 687 C C . MET A 1 83 ? -11.335 -6.817 8.030 1.00 84.00 83 MET A C 1
ATOM 689 O O . MET A 1 83 ? -12.273 -6.373 8.690 1.00 84.00 83 MET A O 1
ATOM 693 N N . ASP A 1 84 ? -10.782 -8.003 8.270 1.00 85.88 84 ASP A N 1
ATOM 694 C CA . ASP A 1 84 ? -11.140 -8.847 9.411 1.00 85.88 84 ASP A CA 1
ATOM 695 C C . ASP A 1 84 ? -9.909 -9.059 10.292 1.00 85.88 84 ASP A C 1
ATOM 697 O O . ASP A 1 84 ? -9.030 -9.866 10.007 1.00 85.88 84 ASP A O 1
ATOM 701 N N . LEU A 1 85 ? -9.837 -8.289 11.372 1.00 79.50 85 LEU A N 1
ATOM 702 C CA . LEU A 1 85 ? -8.730 -8.302 12.318 1.00 79.50 85 LEU A CA 1
ATOM 703 C C . LEU A 1 85 ? -8.949 -9.303 13.462 1.00 79.50 85 LEU A C 1
ATOM 705 O O . LEU A 1 85 ? -8.104 -9.374 14.358 1.00 79.50 85 LEU A O 1
ATOM 709 N N . SER A 1 86 ? -10.035 -10.085 13.449 1.00 76.69 86 SER A N 1
ATOM 710 C CA . SER A 1 86 ? -10.396 -11.011 14.533 1.00 76.69 86 SER A CA 1
ATOM 711 C C . SER A 1 86 ? -9.320 -12.063 14.834 1.00 76.69 86 SER A C 1
ATOM 713 O O . SER A 1 86 ? -9.144 -12.441 15.992 1.00 76.69 86 SER A O 1
ATOM 715 N N . SER A 1 87 ? -8.543 -12.482 13.829 1.00 66.06 87 SER A N 1
ATOM 716 C CA . SER A 1 87 ? -7.469 -13.476 13.965 1.00 66.06 87 SER A CA 1
ATOM 717 C C . SER A 1 87 ? -6.104 -12.898 14.378 1.00 66.06 87 SER A C 1
ATOM 719 O O . SER A 1 87 ? -5.114 -13.628 14.425 1.00 66.06 87 SER A O 1
ATOM 721 N N . SER A 1 88 ? -6.008 -11.593 14.648 1.00 62.75 88 SER A N 1
ATOM 722 C CA . SER A 1 88 ? -4.735 -10.903 14.913 1.00 62.75 88 SER A CA 1
ATOM 723 C C . SER A 1 88 ? -4.367 -10.962 16.407 1.00 62.75 88 SER A C 1
ATOM 725 O O . SER A 1 88 ? -4.795 -10.117 17.193 1.00 62.75 88 SER A O 1
ATOM 727 N N . THR A 1 89 ? -3.558 -11.941 16.826 1.00 50.47 89 THR A N 1
ATOM 728 C CA . THR A 1 89 ? -3.010 -12.041 18.201 1.00 50.47 89 THR A CA 1
ATOM 729 C C . THR A 1 89 ? -1.473 -12.044 18.222 1.00 50.47 89 THR A C 1
ATOM 731 O O . THR A 1 89 ? -0.888 -12.804 17.452 1.00 50.47 89 THR A O 1
ATOM 734 N N . PRO A 1 90 ? -0.801 -11.285 19.120 1.00 50.78 90 PRO A N 1
ATOM 735 C CA . PRO A 1 90 ? -1.348 -10.261 20.008 1.00 50.78 90 PRO A CA 1
ATOM 736 C C . PRO A 1 90 ? -1.621 -8.970 19.228 1.00 50.78 90 PRO A C 1
ATOM 738 O O . PRO A 1 90 ? -0.893 -8.641 18.292 1.00 50.78 90 PRO A O 1
ATOM 741 N N . ARG A 1 91 ? -2.663 -8.237 19.640 1.00 56.75 91 ARG A N 1
ATOM 742 C CA . ARG A 1 91 ? -3.001 -6.899 19.140 1.00 56.75 91 ARG A CA 1
ATOM 743 C C . ARG A 1 91 ? -1.829 -5.960 19.418 1.00 56.75 91 ARG A C 1
ATOM 745 O O . ARG A 1 91 ? -1.788 -5.315 20.463 1.00 56.75 91 ARG A O 1
ATOM 752 N N . SER A 1 92 ? -0.850 -5.920 18.513 1.00 48.69 92 SER A N 1
ATOM 753 C CA . SER A 1 92 ? 0.070 -4.792 18.445 1.00 48.69 92 SER A CA 1
ATOM 754 C C . SER A 1 92 ? -0.819 -3.549 18.438 1.00 48.69 92 SER A C 1
ATOM 756 O O . SER A 1 92 ? -1.694 -3.470 17.573 1.00 48.69 92 SER A O 1
ATOM 758 N N . PRO A 1 93 ? -0.658 -2.607 19.381 1.00 50.53 93 PRO A N 1
ATOM 759 C CA . PRO A 1 93 ? -1.510 -1.418 19.457 1.00 50.53 93 PRO A CA 1
ATOM 760 C C . PRO A 1 93 ? -1.384 -0.522 18.215 1.00 50.53 93 PRO A C 1
ATOM 762 O O . PRO A 1 93 ? -2.067 0.490 18.101 1.00 50.53 93 PRO A O 1
ATOM 765 N N . LEU A 1 94 ? -0.477 -0.875 17.302 1.00 55.34 94 LEU A N 1
ATOM 766 C CA . LEU A 1 94 ? -0.051 -0.086 16.170 1.00 55.34 94 LEU A CA 1
ATOM 767 C C . LEU A 1 94 ? 0.022 -1.020 14.956 1.00 55.34 94 LEU A C 1
ATOM 769 O O . LEU A 1 94 ? 0.974 -1.796 14.812 1.00 55.34 94 LEU A O 1
ATOM 773 N N . LEU A 1 95 ? -1.007 -0.981 14.109 1.00 60.56 95 LEU A N 1
ATOM 774 C CA . LEU A 1 95 ? -0.973 -1.543 12.763 1.00 60.56 95 LEU A CA 1
ATOM 775 C C . LEU A 1 95 ? -0.500 -0.445 11.805 1.00 60.56 95 LEU A C 1
ATOM 777 O O . LEU A 1 95 ? -1.010 0.676 11.806 1.00 60.56 95 LEU A O 1
ATOM 781 N N . GLY A 1 96 ? 0.521 -0.757 11.012 1.00 59.88 96 GLY A N 1
ATOM 782 C CA . GLY A 1 96 ? 0.955 0.090 9.909 1.00 59.88 96 GLY A CA 1
ATOM 783 C C . GLY A 1 96 ? 0.126 -0.238 8.678 1.00 59.88 96 GLY A C 1
ATOM 784 O O . GLY A 1 96 ? 0.223 -1.353 8.166 1.00 59.88 96 GLY A O 1
ATOM 785 N N . PHE A 1 97 ? -0.669 0.709 8.190 1.00 69.38 97 PHE A N 1
ATOM 786 C CA . PHE A 1 97 ? -1.409 0.514 6.947 1.00 69.38 97 PHE A CA 1
ATOM 787 C C . PHE A 1 97 ? -0.564 0.989 5.769 1.00 69.38 97 PHE A C 1
ATOM 789 O O . PHE A 1 97 ? 0.014 2.080 5.784 1.00 69.38 97 PHE A O 1
ATOM 796 N N . VAL A 1 98 ? -0.469 0.128 4.760 1.00 72.38 98 VAL A N 1
ATOM 797 C CA . VAL A 1 98 ? 0.096 0.459 3.456 1.00 72.38 98 VAL A CA 1
ATOM 798 C C . VAL A 1 98 ? -1.025 0.320 2.443 1.00 72.38 98 VAL A C 1
ATOM 800 O O . VAL A 1 98 ? -1.698 -0.707 2.401 1.00 72.38 98 VAL A O 1
ATOM 803 N N . LEU A 1 99 ? -1.219 1.352 1.635 1.00 74.56 99 LEU A N 1
ATOM 804 C CA . LEU A 1 99 ? -2.206 1.385 0.561 1.00 74.56 99 LEU A CA 1
ATOM 805 C C . LEU A 1 99 ? -1.475 1.278 -0.770 1.00 74.56 99 LEU A C 1
ATOM 807 O O . LEU A 1 99 ? -0.390 1.838 -0.913 1.00 74.56 99 LEU A O 1
ATOM 811 N N . GLY A 1 100 ? -2.051 0.584 -1.746 1.00 67.50 100 GLY A N 1
ATOM 812 C CA . GLY A 1 100 ? -1.469 0.510 -3.079 1.00 67.50 100 GLY A CA 1
ATOM 813 C C . GLY A 1 100 ? -2.497 0.240 -4.165 1.00 67.50 100 GLY A C 1
ATOM 814 O O . GLY A 1 100 ? -3.557 -0.320 -3.900 1.00 67.50 100 GLY A O 1
ATOM 815 N N . GLY A 1 101 ? -2.173 0.651 -5.386 1.00 66.75 101 GLY A N 1
ATOM 816 C CA . GLY A 1 101 ? -3.037 0.525 -6.557 1.00 66.75 101 GLY A CA 1
ATOM 817 C C . GLY A 1 101 ? -2.252 0.688 -7.856 1.00 66.75 101 GLY A C 1
ATOM 818 O O . GLY A 1 101 ? -1.075 1.045 -7.824 1.00 66.75 101 GLY A O 1
ATOM 819 N N . ASN A 1 102 ? -2.902 0.405 -8.986 1.00 63.31 102 ASN A N 1
ATOM 820 C CA . ASN A 1 102 ? -2.369 0.625 -10.331 1.00 63.31 102 ASN A CA 1
ATOM 821 C C . ASN A 1 102 ? -3.122 1.806 -10.960 1.00 63.31 102 ASN A C 1
ATOM 823 O O . ASN A 1 102 ? -4.350 1.757 -11.039 1.00 63.31 102 ASN A O 1
ATOM 827 N N . TRP A 1 103 ? -2.423 2.877 -11.344 1.00 63.19 103 TRP A N 1
ATOM 828 C CA . TRP A 1 103 ? -3.067 4.034 -11.972 1.00 63.19 103 TRP A CA 1
ATOM 829 C C . TRP A 1 103 ? -2.119 4.766 -12.933 1.00 63.19 103 TRP A C 1
ATOM 831 O O . TRP A 1 103 ? -0.932 4.936 -12.658 1.00 63.19 103 TRP A O 1
ATOM 841 N N . LEU A 1 104 ? -2.677 5.270 -14.034 1.00 54.16 104 LEU A N 1
ATOM 842 C CA . LEU A 1 104 ? -2.032 6.163 -15.003 1.00 54.16 104 LEU A CA 1
ATOM 843 C C . LEU A 1 104 ? -2.161 7.622 -14.511 1.00 54.16 104 LEU A C 1
ATOM 845 O O . LEU A 1 104 ? -3.159 8.297 -14.766 1.00 54.16 104 LEU A O 1
ATOM 849 N N . ILE A 1 105 ? -1.273 8.047 -13.606 1.00 57.25 105 ILE A N 1
ATOM 850 C CA . ILE A 1 105 ? -1.500 9.242 -12.766 1.00 57.25 105 ILE A CA 1
ATOM 851 C C . ILE A 1 105 ? -1.118 10.530 -13.509 1.00 57.25 105 ILE A C 1
ATOM 853 O O . ILE A 1 105 ? 0.053 10.761 -13.801 1.00 57.25 105 ILE A O 1
ATOM 857 N N . VAL A 1 106 ? -2.103 11.407 -13.740 1.00 54.78 106 VAL A N 1
ATOM 858 C CA . VAL A 1 106 ? -1.918 12.771 -14.265 1.00 54.78 106 VAL A CA 1
ATOM 859 C C . VAL A 1 106 ? -2.362 13.777 -13.193 1.00 54.78 106 VAL A C 1
ATOM 861 O O . VAL A 1 106 ? -3.532 14.139 -13.116 1.00 54.78 106 VAL A O 1
ATOM 864 N N . GLY A 1 107 ? -1.433 14.215 -12.337 1.00 63.84 107 GLY A N 1
ATOM 865 C CA . GLY A 1 107 ? -1.662 15.281 -11.348 1.00 63.84 107 GLY A CA 1
ATOM 866 C C . GLY A 1 107 ? -1.883 14.818 -9.903 1.00 63.84 107 GLY A C 1
ATOM 867 O O . GLY A 1 107 ? -1.490 13.722 -9.509 1.00 63.84 107 GLY A O 1
ATOM 868 N N . MET A 1 108 ? -2.458 15.704 -9.085 1.00 70.62 108 MET A N 1
ATOM 869 C CA . MET A 1 108 ? -2.699 15.464 -7.660 1.00 70.62 108 MET A CA 1
ATOM 870 C C . MET A 1 108 ? -3.947 14.601 -7.458 1.00 70.62 108 MET A C 1
ATOM 872 O O . MET A 1 108 ? -5.051 14.976 -7.866 1.00 70.62 108 MET A O 1
ATOM 876 N N . LEU A 1 109 ? -3.763 13.464 -6.789 1.00 74.25 109 LEU A N 1
ATOM 877 C CA . LEU A 1 109 ? -4.837 12.539 -6.442 1.00 74.25 109 LEU A CA 1
ATOM 878 C C . LEU A 1 109 ? -5.226 12.704 -4.979 1.00 74.25 109 LEU A C 1
ATOM 880 O O . LEU A 1 109 ? -4.366 12.712 -4.097 1.00 74.25 109 LEU A O 1
ATOM 884 N N . LYS A 1 110 ? -6.531 12.799 -4.739 1.00 79.50 110 LYS A N 1
ATOM 885 C CA . LYS A 1 110 ? -7.138 12.769 -3.410 1.00 79.50 110 LYS A CA 1
ATOM 886 C C . LYS A 1 110 ? -7.844 11.435 -3.229 1.00 79.50 110 LYS A C 1
ATOM 888 O O . LYS A 1 110 ? -8.724 11.093 -4.021 1.00 79.50 110 LYS A O 1
ATOM 893 N N . PHE A 1 111 ? -7.448 10.697 -2.203 1.00 80.00 111 PHE A N 1
ATOM 894 C CA . PHE A 1 111 ? -8.089 9.464 -1.773 1.00 80.00 111 PHE A CA 1
ATOM 895 C C . PHE A 1 111 ? -8.894 9.763 -0.518 1.00 80.00 111 PHE A C 1
ATOM 897 O O . PHE A 1 111 ? -8.318 10.120 0.504 1.00 80.00 111 PHE A O 1
ATOM 904 N N . ASN A 1 112 ? -10.206 9.584 -0.586 1.00 82.38 112 ASN A N 1
ATOM 905 C CA . ASN A 1 112 ? -11.063 9.631 0.588 1.00 82.38 112 ASN A CA 1
ATOM 906 C C . ASN A 1 112 ? -11.242 8.212 1.105 1.00 82.38 112 ASN A C 1
ATOM 908 O O . ASN A 1 112 ? -11.778 7.352 0.401 1.00 82.38 112 ASN A O 1
ATOM 912 N N . ILE A 1 113 ? -10.773 7.988 2.324 1.00 84.00 113 ILE A N 1
ATOM 913 C CA . ILE A 1 113 ? -10.832 6.716 3.028 1.00 84.00 113 ILE A CA 1
ATOM 914 C C . ILE A 1 113 ? -11.961 6.810 4.037 1.00 84.00 113 ILE A C 1
ATOM 916 O O . ILE A 1 113 ? -11.891 7.585 4.987 1.00 84.00 113 ILE A O 1
ATOM 920 N N . MET A 1 114 ? -12.995 6.012 3.824 1.00 83.50 114 MET A N 1
ATOM 921 C CA . MET A 1 114 ? -14.169 5.952 4.680 1.00 83.50 114 MET A CA 1
ATOM 922 C C . MET A 1 114 ? -14.251 4.577 5.328 1.00 83.50 114 MET A C 1
ATOM 924 O O . MET A 1 114 ? -14.040 3.558 4.665 1.00 83.50 114 MET A O 1
ATOM 928 N N . ILE A 1 115 ? -14.570 4.553 6.619 1.00 80.94 115 ILE A N 1
ATOM 929 C CA . ILE A 1 115 ? -14.829 3.316 7.350 1.00 80.94 115 ILE A CA 1
ATOM 930 C C . ILE A 1 115 ? -16.332 3.119 7.452 1.00 80.94 115 ILE A C 1
ATOM 932 O O . ILE A 1 115 ? -17.056 3.984 7.938 1.00 80.94 115 ILE A O 1
ATOM 936 N N . CYS A 1 116 ? -16.803 1.974 6.972 1.00 75.81 116 CYS A N 1
ATOM 937 C CA . CYS A 1 116 ? -18.198 1.575 7.081 1.00 75.81 116 CYS A CA 1
ATOM 938 C C . CYS A 1 116 ? -18.291 0.341 7.978 1.00 75.81 116 CYS A C 1
ATOM 940 O O . CYS A 1 116 ? -17.448 -0.561 7.888 1.00 75.81 116 CYS A O 1
ATOM 942 N N . ASP A 1 117 ? -19.336 0.279 8.802 1.00 69.44 117 ASP A N 1
ATOM 943 C CA . ASP A 1 117 ? -19.686 -0.966 9.484 1.00 69.44 117 ASP A CA 1
ATOM 944 C C . ASP A 1 117 ? -20.051 -2.052 8.449 1.00 69.44 117 ASP A C 1
ATOM 946 O O . ASP A 1 117 ? -20.290 -1.773 7.266 1.00 69.44 117 ASP A O 1
ATOM 950 N N . VAL A 1 118 ? -20.069 -3.311 8.881 1.00 61.28 118 VAL A N 1
ATOM 951 C CA . VAL A 1 118 ? -20.355 -4.493 8.060 1.00 61.28 118 VAL A CA 1
ATOM 952 C C . VAL A 1 118 ? -21.730 -4.389 7.385 1.00 61.28 118 VAL A C 1
ATOM 954 O O . VAL A 1 118 ? -21.882 -4.864 6.261 1.00 61.28 118 VAL A O 1
ATOM 957 N N . ASP A 1 119 ? -22.673 -3.671 8.000 1.00 64.62 119 ASP A N 1
ATOM 958 C CA . ASP A 1 119 ? -24.014 -3.395 7.466 1.00 64.62 119 ASP A CA 1
ATOM 959 C C . ASP A 1 119 ? -24.050 -2.252 6.427 1.00 64.62 119 ASP A C 1
ATOM 961 O O . ASP A 1 119 ? -25.112 -1.863 5.943 1.00 64.62 119 ASP A O 1
ATOM 965 N N . GLY A 1 120 ? -22.890 -1.699 6.054 1.00 57.09 120 GLY A N 1
ATOM 966 C CA . GLY A 1 120 ? -22.751 -0.679 5.009 1.00 57.09 120 GLY A CA 1
ATOM 967 C C . GLY A 1 120 ? -23.136 0.737 5.441 1.00 57.09 120 GLY A C 1
ATOM 968 O O . GLY A 1 120 ? -23.050 1.663 4.637 1.00 57.09 120 GLY A O 1
ATOM 969 N N . GLN A 1 121 ? -23.521 0.929 6.703 1.00 57.00 121 GLN A N 1
ATOM 970 C CA . GLN A 1 121 ? -23.880 2.232 7.251 1.00 57.00 121 GLN A CA 1
ATOM 971 C C . GLN A 1 121 ? -22.628 2.912 7.829 1.00 57.00 121 GLN A C 1
ATOM 973 O O . GLN A 1 121 ? -22.324 2.815 9.013 1.00 57.00 121 GLN A O 1
ATOM 978 N N . GLY A 1 122 ? -21.842 3.547 6.958 1.00 58.38 122 GLY A N 1
ATOM 979 C CA . GLY A 1 122 ? -20.802 4.497 7.361 1.00 58.38 122 GLY A CA 1
ATOM 980 C C . GLY A 1 122 ? -21.396 5.895 7.511 1.00 58.38 122 GLY A C 1
ATOM 981 O O . GLY A 1 122 ? -22.278 6.272 6.741 1.00 58.38 122 GLY A O 1
ATOM 982 N N . ASN A 1 123 ? -20.932 6.670 8.490 1.00 60.56 123 ASN A N 1
ATOM 983 C CA . ASN A 1 123 ? -21.282 8.085 8.560 1.00 60.56 123 ASN A CA 1
ATOM 984 C C . ASN A 1 123 ? -20.387 8.842 7.565 1.00 60.56 123 ASN A C 1
ATOM 986 O O . ASN A 1 123 ? -19.172 8.857 7.744 1.00 60.56 123 ASN A O 1
ATOM 990 N N . GLU A 1 124 ? -20.955 9.429 6.506 1.00 56.56 124 GLU A N 1
ATOM 991 C CA . GLU A 1 124 ? -20.178 10.064 5.419 1.00 56.56 124 GLU A CA 1
ATOM 992 C C . GLU A 1 124 ? -19.262 11.206 5.910 1.00 56.56 124 GLU A C 1
ATOM 994 O O . GLU A 1 124 ? -18.260 11.534 5.269 1.00 56.56 124 GLU A O 1
ATOM 999 N N . GLU A 1 125 ? -19.569 11.774 7.078 1.00 58.06 125 GLU A N 1
ATOM 1000 C CA . GLU A 1 125 ? -18.783 12.822 7.736 1.00 58.06 125 GLU A CA 1
ATOM 1001 C C . GLU A 1 125 ? -17.468 12.318 8.364 1.00 58.06 125 GLU A C 1
ATOM 1003 O O . GLU A 1 125 ? -16.577 13.120 8.633 1.00 58.06 125 GLU A O 1
ATOM 1008 N N . ASP A 1 126 ? -17.307 11.007 8.570 1.00 73.25 126 ASP A N 1
ATOM 1009 C CA . ASP A 1 126 ? -16.122 10.401 9.189 1.00 73.25 126 ASP A CA 1
ATOM 1010 C C . ASP A 1 126 ? -15.241 9.723 8.128 1.00 73.25 126 ASP A C 1
ATOM 1012 O O . ASP A 1 126 ? -15.275 8.506 7.925 1.00 73.25 126 ASP A O 1
ATOM 1016 N N . HIS A 1 127 ? -14.465 10.539 7.412 1.00 79.31 127 HIS A N 1
ATOM 1017 C CA . HIS A 1 127 ? -13.493 10.086 6.418 1.00 79.31 127 HIS A CA 1
ATOM 1018 C C . HIS A 1 127 ? -12.117 10.725 6.638 1.00 79.31 127 HIS A C 1
ATOM 1020 O O . HIS A 1 127 ? -11.988 11.821 7.182 1.00 79.31 127 HIS A O 1
ATOM 1026 N N . PHE A 1 128 ? -11.076 10.035 6.177 1.00 82.69 128 PHE A N 1
ATOM 1027 C CA . PHE A 1 128 ? -9.705 10.534 6.143 1.00 82.69 128 PHE A CA 1
ATOM 1028 C C . PHE A 1 128 ? -9.286 10.794 4.691 1.00 82.69 128 PHE A C 1
ATOM 1030 O O . PHE A 1 128 ? -9.362 9.894 3.853 1.00 82.69 128 PHE A O 1
ATOM 1037 N N . GLU A 1 129 ? -8.831 12.009 4.381 1.00 83.69 129 GLU A N 1
ATOM 1038 C CA . GLU A 1 129 ? -8.325 12.356 3.047 1.00 83.69 129 GLU A CA 1
ATOM 1039 C C . GLU A 1 129 ? -6.799 12.175 2.993 1.00 83.69 129 GLU A C 1
ATOM 1041 O O . GLU A 1 129 ? -6.059 12.826 3.727 1.00 83.69 129 GLU A O 1
ATOM 1046 N N . ILE A 1 130 ? -6.313 11.322 2.088 1.00 82.19 130 ILE A N 1
ATOM 1047 C CA . ILE A 1 130 ? -4.898 11.266 1.701 1.00 82.19 130 ILE A CA 1
ATOM 1048 C C . ILE A 1 130 ? -4.730 12.022 0.389 1.00 82.19 130 ILE A C 1
ATOM 1050 O O . ILE A 1 130 ? -5.312 11.659 -0.635 1.00 82.19 130 ILE A O 1
ATOM 1054 N N . CYS A 1 131 ? -3.857 13.021 0.387 1.00 77.38 131 CYS A N 1
ATOM 1055 C CA . CYS A 1 131 ? -3.409 13.672 -0.837 1.00 77.38 131 CYS A CA 1
ATOM 1056 C C . CYS A 1 131 ? -2.072 13.087 -1.290 1.00 77.38 131 CYS A C 1
ATOM 1058 O O . CYS A 1 131 ? -1.141 12.975 -0.495 1.00 77.38 131 CYS A O 1
ATOM 1060 N N . ILE A 1 132 ? -1.957 12.774 -2.580 1.00 75.56 132 ILE A N 1
ATOM 1061 C CA . ILE A 1 132 ? -0.700 12.374 -3.213 1.00 75.56 132 ILE A CA 1
ATOM 1062 C C . ILE A 1 132 ? -0.356 13.382 -4.293 1.00 75.56 132 ILE A C 1
ATOM 1064 O O . ILE A 1 132 ? -1.082 13.540 -5.278 1.00 75.56 132 ILE A O 1
ATOM 1068 N N . TYR A 1 133 ? 0.803 14.019 -4.138 1.00 72.31 133 TYR A N 1
ATOM 1069 C CA . TYR A 1 133 ? 1.361 14.861 -5.182 1.00 72.31 133 TYR A CA 1
ATOM 1070 C C . TYR A 1 133 ? 2.184 14.034 -6.172 1.00 72.31 133 TYR A C 1
ATOM 1072 O O . TYR A 1 133 ? 3.197 13.411 -5.819 1.00 72.31 133 TYR A O 1
ATOM 1080 N N . TRP A 1 134 ? 1.782 14.050 -7.440 1.00 69.62 134 TRP A N 1
ATOM 1081 C CA . TRP A 1 134 ? 2.528 13.410 -8.515 1.00 69.62 134 TRP A CA 1
ATOM 1082 C C . TRP A 1 134 ? 3.366 14.431 -9.294 1.00 69.62 134 TRP A C 1
ATOM 1084 O O . TRP A 1 134 ? 2.823 15.458 -9.699 1.00 69.62 134 TRP A O 1
ATOM 1094 N N . PRO A 1 135 ? 4.672 14.194 -9.531 1.00 54.97 135 PRO A N 1
ATOM 1095 C CA . PRO A 1 135 ? 5.441 15.016 -10.440 1.00 54.97 135 PRO A CA 1
ATOM 1096 C C . PRO A 1 135 ? 4.825 14.838 -11.819 1.00 54.97 135 PRO A C 1
ATOM 1098 O O . PRO A 1 135 ? 4.459 13.729 -12.194 1.00 54.97 135 PRO A O 1
ATOM 1101 N N . SER A 1 136 ? 4.723 15.921 -12.574 1.00 56.06 136 SER A N 1
ATOM 1102 C CA . SER A 1 136 ? 4.181 15.974 -13.934 1.00 56.06 136 SER A CA 1
ATOM 1103 C C . SER A 1 136 ? 5.062 15.242 -14.963 1.00 56.06 136 SER A C 1
ATOM 1105 O O . SER A 1 136 ? 5.400 15.793 -16.007 1.00 56.06 136 SER A O 1
ATOM 1107 N N . ALA A 1 137 ? 5.510 14.029 -14.650 1.00 59.38 137 ALA A N 1
ATOM 1108 C CA . ALA A 1 137 ? 6.210 13.156 -15.567 1.00 59.38 137 ALA A CA 1
ATOM 1109 C C . ALA A 1 137 ? 5.175 12.423 -16.422 1.00 59.38 137 ALA A C 1
ATOM 1111 O O . ALA A 1 137 ? 4.235 11.832 -15.891 1.00 59.38 137 ALA A O 1
ATOM 1112 N N . ASN A 1 138 ? 5.371 12.448 -17.739 1.00 63.19 138 ASN A N 1
ATOM 1113 C CA . ASN A 1 138 ? 4.597 11.638 -18.670 1.00 63.19 138 ASN A CA 1
ATOM 1114 C C . ASN A 1 138 ? 4.829 10.164 -18.337 1.00 63.19 138 ASN A C 1
ATOM 1116 O O . ASN A 1 138 ? 5.912 9.639 -18.580 1.00 63.19 138 ASN A O 1
ATOM 1120 N N . ILE A 1 139 ? 3.839 9.519 -17.732 1.00 69.00 139 ILE A N 1
ATOM 1121 C CA . ILE A 1 139 ? 3.855 8.085 -17.479 1.00 69.00 139 ILE A CA 1
ATOM 1122 C C . ILE A 1 139 ? 3.457 7.368 -18.775 1.00 69.00 139 ILE A C 1
ATOM 1124 O O . ILE A 1 139 ? 2.366 7.585 -19.292 1.00 69.00 139 ILE A O 1
ATOM 1128 N N . GLU A 1 140 ? 4.338 6.512 -19.289 1.00 71.69 140 GLU A N 1
ATOM 1129 C CA . GLU A 1 140 ? 4.158 5.789 -20.559 1.00 71.69 140 GLU A CA 1
ATOM 1130 C C . GLU A 1 140 ? 3.712 4.326 -20.369 1.00 71.69 140 GLU A C 1
ATOM 1132 O O . GLU A 1 140 ? 3.529 3.597 -21.340 1.00 71.69 140 GLU A O 1
ATOM 1137 N N . SER A 1 141 ? 3.577 3.861 -19.124 1.00 74.25 141 SER A N 1
ATOM 1138 C CA . SER A 1 141 ? 3.231 2.471 -18.781 1.00 74.25 141 SER A CA 1
ATOM 1139 C C . SER A 1 141 ? 2.499 2.401 -17.446 1.00 74.25 141 SER A C 1
ATOM 1141 O O . SER A 1 141 ? 2.477 3.379 -16.714 1.00 74.25 141 SER A O 1
ATOM 1143 N N . ASP A 1 142 ? 1.910 1.254 -17.121 1.00 78.75 142 ASP A N 1
ATOM 1144 C CA . ASP A 1 142 ? 1.293 1.041 -15.813 1.00 78.75 142 ASP A CA 1
ATOM 1145 C C . ASP A 1 142 ? 2.329 1.095 -14.681 1.00 78.75 142 ASP A C 1
ATOM 1147 O O . ASP A 1 142 ? 3.433 0.537 -14.785 1.00 78.75 142 ASP A O 1
ATOM 1151 N N . HIS A 1 143 ? 1.935 1.716 -13.568 1.00 82.94 143 HIS A N 1
ATOM 1152 C CA . HIS A 1 143 ? 2.722 1.774 -12.343 1.00 82.94 143 HIS A CA 1
ATOM 1153 C C . HIS A 1 143 ? 1.879 1.382 -11.148 1.00 82.94 143 HIS A C 1
ATOM 1155 O O . HIS A 1 143 ? 0.754 1.851 -10.963 1.00 82.94 143 HIS A O 1
ATOM 1161 N N . VAL A 1 144 ? 2.495 0.610 -10.261 1.00 83.75 144 VAL A N 1
ATOM 1162 C CA . VAL A 1 144 ? 1.962 0.369 -8.931 1.00 83.75 144 VAL A CA 1
ATOM 1163 C C . VAL A 1 144 ? 2.554 1.389 -7.971 1.00 83.75 144 VAL A C 1
ATOM 1165 O O . VAL A 1 144 ? 3.775 1.561 -7.893 1.00 83.75 144 VAL A O 1
ATOM 1168 N N . PHE A 1 145 ? 1.689 2.040 -7.202 1.00 84.25 145 PHE A N 1
ATOM 1169 C CA . PHE A 1 145 ? 2.096 2.880 -6.082 1.00 84.25 145 PHE A CA 1
ATOM 1170 C C . PHE A 1 145 ? 1.877 2.154 -4.754 1.00 84.25 145 PHE A C 1
ATOM 1172 O O . PHE A 1 145 ? 0.960 1.344 -4.617 1.00 84.25 145 PHE A O 1
ATOM 1179 N N . LEU A 1 146 ? 2.715 2.460 -3.766 1.00 87.00 146 LEU A N 1
ATOM 1180 C CA . LEU A 1 146 ? 2.505 2.128 -2.366 1.00 87.00 146 LEU A CA 1
ATOM 1181 C C . LEU A 1 146 ? 2.696 3.374 -1.518 1.00 87.00 146 LEU A C 1
ATOM 1183 O O . LEU A 1 146 ? 3.661 4.116 -1.710 1.00 87.00 146 LEU A O 1
ATOM 1187 N N . ILE A 1 147 ? 1.805 3.566 -0.555 1.00 87.06 147 ILE A N 1
ATOM 1188 C CA . ILE A 1 147 ? 1.835 4.699 0.360 1.00 87.06 147 ILE A CA 1
ATOM 1189 C C . ILE A 1 147 ? 1.734 4.176 1.778 1.00 87.06 147 ILE A C 1
ATOM 1191 O O . ILE A 1 147 ? 0.846 3.385 2.093 1.00 87.06 147 ILE A O 1
ATOM 1195 N N . HIS A 1 148 ? 2.620 4.664 2.633 1.00 87.38 148 HIS A N 1
ATOM 1196 C CA . HIS A 1 148 ? 2.369 4.710 4.059 1.00 87.38 148 HIS A CA 1
ATOM 1197 C C . HIS A 1 148 ? 2.149 6.167 4.445 1.00 87.38 148 HIS A C 1
ATOM 1199 O O . HIS A 1 148 ? 3.040 6.995 4.248 1.00 87.38 148 HIS A O 1
ATOM 1205 N N . ASP A 1 149 ? 0.972 6.460 4.982 1.00 86.25 149 ASP A N 1
ATOM 1206 C CA . ASP A 1 149 ? 0.654 7.750 5.578 1.00 86.25 149 ASP A CA 1
ATOM 1207 C C . ASP A 1 149 ? 0.463 7.549 7.080 1.00 86.25 149 ASP A C 1
ATOM 1209 O O . ASP A 1 149 ? -0.386 6.763 7.512 1.00 86.25 149 ASP A O 1
ATOM 1213 N N . GLN A 1 150 ? 1.285 8.234 7.872 1.00 83.81 150 GLN A N 1
ATOM 1214 C CA . GLN A 1 150 ? 1.285 8.076 9.321 1.00 83.81 150 GLN A CA 1
ATOM 1215 C C . GLN A 1 150 ? -0.079 8.427 9.930 1.00 83.81 150 GLN A C 1
ATOM 1217 O O . GLN A 1 150 ? -0.556 7.714 10.812 1.00 83.81 150 GLN A O 1
ATOM 1222 N N . GLN A 1 151 ? -0.714 9.508 9.476 1.00 81.88 151 GLN A N 1
ATOM 1223 C CA . GLN A 1 151 ? -1.966 9.981 10.060 1.00 81.88 151 GLN A CA 1
ATOM 1224 C C . GLN A 1 151 ? -3.141 9.092 9.665 1.00 81.88 151 GLN A C 1
ATOM 1226 O O . GLN A 1 151 ? -3.933 8.724 10.532 1.00 81.88 151 GLN A O 1
ATOM 1231 N N . CYS A 1 152 ? -3.197 8.656 8.406 1.00 83.75 152 CYS A N 1
ATOM 1232 C CA . CYS A 1 152 ? -4.151 7.640 7.982 1.00 83.75 152 CYS A CA 1
ATOM 1233 C C . CYS A 1 152 ? -3.972 6.359 8.800 1.00 83.75 152 CYS A C 1
ATOM 1235 O O . CYS A 1 152 ? -4.953 5.749 9.219 1.00 83.75 152 CYS A O 1
ATOM 1237 N N . SER A 1 153 ? -2.729 5.940 9.052 1.00 83.38 153 SER A N 1
ATOM 1238 C CA . SER A 1 153 ? -2.462 4.748 9.855 1.00 83.38 153 SER A CA 1
ATOM 1239 C C . SER A 1 153 ? -2.965 4.913 11.292 1.00 83.38 153 SER A C 1
ATOM 1241 O O . SER A 1 153 ? -3.552 3.981 11.836 1.00 83.38 153 SER A O 1
ATOM 1243 N N . CYS A 1 154 ? -2.787 6.090 11.900 1.00 81.19 154 CYS A N 1
ATOM 1244 C CA . CYS A 1 154 ? -3.342 6.408 13.219 1.00 81.19 154 CYS A CA 1
ATOM 1245 C C . CYS A 1 154 ? -4.877 6.410 13.219 1.00 81.19 154 CYS A C 1
ATOM 1247 O O . CYS A 1 154 ? -5.480 5.841 14.127 1.00 81.19 154 CYS A O 1
ATOM 1249 N N . TYR A 1 155 ? -5.504 6.995 12.196 1.00 82.19 155 TYR A N 1
ATOM 1250 C CA . TYR A 1 155 ? -6.957 6.986 12.021 1.00 82.19 155 TYR A CA 1
ATOM 1251 C C . TYR A 1 155 ? -7.504 5.556 11.921 1.00 82.19 155 TYR A C 1
ATOM 1253 O O . TYR A 1 155 ? -8.406 5.176 12.657 1.00 82.19 155 TYR A O 1
ATOM 1261 N N . LEU A 1 156 ? -6.908 4.714 11.076 1.00 82.19 156 LEU A N 1
ATOM 1262 C CA . LEU A 1 156 ? -7.328 3.319 10.935 1.00 82.19 156 LEU A CA 1
ATOM 1263 C C . LEU A 1 156 ? -7.089 2.509 12.218 1.00 82.19 156 LEU A C 1
ATOM 1265 O O . LEU A 1 156 ? -7.917 1.675 12.578 1.00 82.19 156 LEU A O 1
ATOM 1269 N N . ASN A 1 157 ? -5.998 2.781 12.942 1.00 81.12 157 ASN A N 1
ATOM 1270 C CA . ASN A 1 157 ? -5.745 2.170 14.247 1.00 81.12 157 ASN A CA 1
ATOM 1271 C C . ASN A 1 157 ? -6.792 2.564 15.287 1.00 81.12 157 ASN A C 1
ATOM 1273 O O . ASN A 1 157 ? -7.217 1.702 16.051 1.00 81.12 157 ASN A O 1
ATOM 1277 N N . SER A 1 158 ? -7.221 3.830 15.327 1.00 78.88 158 SER A N 1
ATOM 1278 C CA . SER A 1 158 ? -8.249 4.258 16.280 1.00 78.88 158 SER A CA 1
ATOM 1279 C C . SER A 1 158 ? -9.571 3.534 16.025 1.00 78.88 158 SER A C 1
ATOM 1281 O O . SER A 1 158 ? -10.180 3.055 16.973 1.00 78.88 158 SER A O 1
ATOM 1283 N N . LYS A 1 159 ? -9.948 3.322 14.757 1.00 80.38 159 LYS A N 1
ATOM 1284 C CA . LYS A 1 159 ? -11.129 2.520 14.392 1.00 80.38 159 LYS A CA 1
ATOM 1285 C C . LYS A 1 159 ? -10.970 1.039 14.726 1.00 80.38 159 LYS A C 1
ATOM 1287 O O . LYS A 1 159 ? -11.893 0.424 15.252 1.00 80.38 159 LYS A O 1
ATOM 1292 N N . ALA A 1 160 ? -9.788 0.473 14.490 1.00 79.25 160 ALA A N 1
ATOM 1293 C CA . ALA A 1 160 ? -9.490 -0.928 14.786 1.00 79.25 160 ALA A CA 1
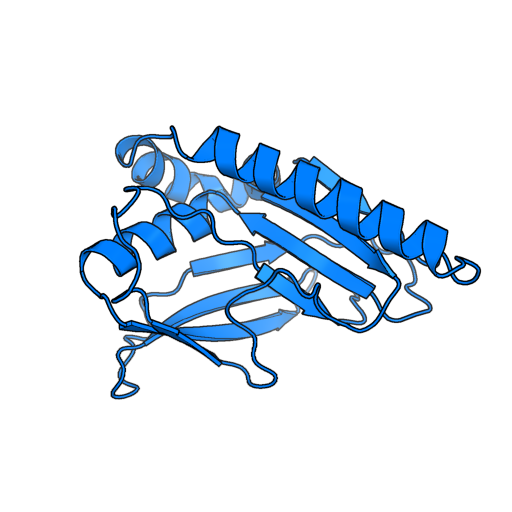ATOM 1294 C C . ALA A 1 160 ? -9.494 -1.272 16.292 1.00 79.25 160 ALA A C 1
ATOM 1296 O O . ALA A 1 160 ? -9.507 -2.452 16.648 1.00 79.25 160 ALA A O 1
ATOM 1297 N N . LYS A 1 161 ? -9.476 -0.272 17.187 1.00 77.31 161 LYS A N 1
ATOM 1298 C CA . LYS A 1 161 ? -9.675 -0.487 18.631 1.00 77.31 161 LYS A CA 1
ATOM 1299 C C . LYS A 1 161 ? -11.111 -0.873 18.963 1.00 77.31 161 LYS A C 1
ATOM 1301 O O . LYS A 1 161 ? -11.320 -1.745 19.805 1.00 77.31 161 LYS A O 1
ATOM 1306 N N . ASP A 1 162 ? -12.062 -0.231 18.295 1.00 77.69 162 ASP A N 1
ATOM 1307 C CA . ASP A 1 162 ? -13.490 -0.387 18.564 1.00 77.69 162 ASP A CA 1
ATOM 1308 C C . ASP A 1 162 ? -14.109 -1.477 17.676 1.00 77.69 162 ASP A C 1
ATOM 1310 O O . ASP A 1 162 ? -15.053 -2.157 18.076 1.00 77.69 162 ASP A O 1
ATOM 1314 N N . MET A 1 163 ? -13.541 -1.691 16.484 1.00 79.00 163 MET A N 1
ATOM 1315 C CA . MET A 1 163 ? -14.041 -2.624 15.477 1.00 79.00 163 MET A CA 1
ATOM 1316 C C . MET A 1 163 ? -13.016 -3.710 15.148 1.00 79.00 163 MET A C 1
ATOM 1318 O O . MET A 1 163 ? -11.892 -3.438 14.730 1.00 79.00 163 MET A O 1
ATOM 1322 N N . THR A 1 164 ? -13.430 -4.974 15.260 1.00 80.56 164 THR A N 1
ATOM 1323 C CA . THR A 1 164 ? -12.605 -6.125 14.841 1.00 80.56 164 THR A CA 1
ATOM 1324 C C . THR A 1 164 ? -12.782 -6.478 13.369 1.00 80.56 164 THR A C 1
ATOM 1326 O O . THR A 1 164 ? -11.918 -7.137 12.797 1.00 80.56 164 THR A O 1
ATOM 1329 N N . ARG A 1 165 ? -13.870 -6.022 12.747 1.00 84.88 165 ARG A N 1
ATOM 1330 C CA . ARG A 1 165 ? -14.158 -6.206 11.329 1.00 84.88 165 ARG A CA 1
ATOM 1331 C C . ARG A 1 165 ? -14.848 -4.959 10.795 1.00 84.88 165 ARG A C 1
ATOM 1333 O O . ARG A 1 165 ? -15.795 -4.491 11.415 1.00 84.88 165 ARG A O 1
ATOM 1340 N N . PHE A 1 166 ? -14.365 -4.424 9.681 1.00 84.25 166 PHE A N 1
ATOM 1341 C CA . PHE A 1 166 ? -14.899 -3.201 9.079 1.00 84.25 166 PHE A CA 1
ATOM 1342 C C . PHE A 1 166 ? -14.573 -3.124 7.587 1.00 84.25 166 PHE A C 1
ATOM 1344 O O . PHE A 1 166 ? -13.650 -3.781 7.096 1.00 84.25 166 PHE A O 1
ATOM 1351 N N . ASN A 1 167 ? -15.330 -2.303 6.864 1.00 85.94 167 ASN A N 1
ATOM 1352 C CA . ASN A 1 167 ? -15.116 -2.041 5.448 1.00 85.94 167 ASN A CA 1
ATOM 1353 C C . ASN A 1 167 ? -14.331 -0.740 5.285 1.00 85.94 167 ASN A C 1
ATOM 1355 O O . ASN A 1 167 ? -14.735 0.293 5.812 1.00 85.94 167 ASN A O 1
ATOM 1359 N N . ILE A 1 168 ? -13.235 -0.777 4.530 1.00 86.19 168 ILE A N 1
ATOM 1360 C CA . ILE A 1 168 ? -12.546 0.429 4.072 1.00 86.19 168 ILE A CA 1
ATOM 1361 C C . ILE A 1 168 ? -13.022 0.711 2.653 1.00 86.19 168 ILE A C 1
ATOM 1363 O O . ILE A 1 168 ? -12.688 -0.044 1.740 1.00 86.19 168 ILE A O 1
ATOM 1367 N N . LYS A 1 169 ? -13.778 1.790 2.463 1.00 87.19 169 LYS A N 1
ATOM 1368 C CA . LYS A 1 169 ? -14.151 2.301 1.144 1.00 87.19 169 LYS A CA 1
ATOM 1369 C C . LYS A 1 169 ? -13.180 3.398 0.732 1.00 87.19 169 LYS A C 1
ATOM 1371 O O . LYS A 1 169 ? -12.904 4.310 1.509 1.00 87.19 169 LYS A O 1
ATOM 1376 N N . VAL A 1 170 ? -12.670 3.317 -0.489 1.00 83.06 170 VAL A N 1
ATOM 1377 C CA . VAL A 1 170 ? -11.747 4.297 -1.057 1.00 83.06 170 VAL A CA 1
ATOM 1378 C C . VAL A 1 170 ? -12.397 4.922 -2.277 1.00 83.06 170 VAL A C 1
ATOM 1380 O O . VAL A 1 170 ? -12.682 4.243 -3.259 1.00 83.06 170 VAL A O 1
ATOM 1383 N N . THR A 1 171 ? -12.601 6.235 -2.233 1.00 83.19 171 THR A N 1
ATOM 1384 C CA . THR A 1 171 ? -13.012 7.003 -3.413 1.00 83.19 171 THR A CA 1
ATOM 1385 C C . THR A 1 171 ? -11.892 7.935 -3.836 1.00 83.19 171 THR A C 1
ATOM 1387 O O . THR A 1 171 ? -11.145 8.454 -3.008 1.00 83.19 171 THR A O 1
ATOM 1390 N N . THR A 1 172 ? -11.744 8.127 -5.142 1.00 77.19 172 THR A N 1
ATOM 1391 C CA . THR A 1 172 ? -10.684 8.956 -5.715 1.00 77.19 172 THR A CA 1
ATOM 1392 C C . THR A 1 172 ? -11.276 10.170 -6.396 1.00 77.19 172 THR A C 1
ATOM 1394 O O . THR A 1 172 ? -12.214 10.042 -7.183 1.00 77.19 172 THR A O 1
ATOM 1397 N N . SER A 1 173 ? -10.681 11.334 -6.167 1.00 78.31 173 SER A N 1
ATOM 1398 C CA . SER A 1 173 ? -10.967 12.533 -6.946 1.00 78.31 173 SER A CA 1
ATOM 1399 C C . SER A 1 173 ? -9.674 13.168 -7.449 1.00 78.31 173 SER A C 1
ATOM 1401 O O . SER A 1 173 ? -8.627 13.125 -6.800 1.00 78.31 173 SER A O 1
ATOM 1403 N N . LEU A 1 174 ? -9.745 13.741 -8.648 1.00 69.06 174 LEU A N 1
ATOM 1404 C CA . LEU A 1 174 ? -8.686 14.587 -9.179 1.00 69.06 174 LEU A CA 1
ATOM 1405 C C . LEU A 1 174 ? -8.810 15.963 -8.538 1.00 69.06 174 LEU A C 1
ATOM 1407 O O . LEU A 1 174 ? -9.865 16.598 -8.612 1.00 69.06 174 LEU A O 1
ATOM 1411 N N . SER A 1 175 ? -7.726 16.442 -7.935 1.00 62.19 175 SER A N 1
ATOM 1412 C CA . SER A 1 175 ? -7.685 17.825 -7.480 1.00 62.19 175 SER A CA 1
ATOM 1413 C C . SER A 1 175 ? -7.573 18.735 -8.694 1.00 62.19 175 SER A C 1
ATOM 1415 O O . SER A 1 175 ? -6.622 18.628 -9.471 1.00 62.19 175 SER A O 1
ATOM 1417 N N . LYS A 1 176 ? -8.534 19.647 -8.867 1.00 49.84 176 LYS A N 1
ATOM 1418 C CA . LYS A 1 176 ? -8.396 20.723 -9.850 1.00 49.84 176 LYS A CA 1
ATOM 1419 C C . LYS A 1 176 ? -7.205 21.572 -9.419 1.00 49.84 176 LYS A C 1
ATOM 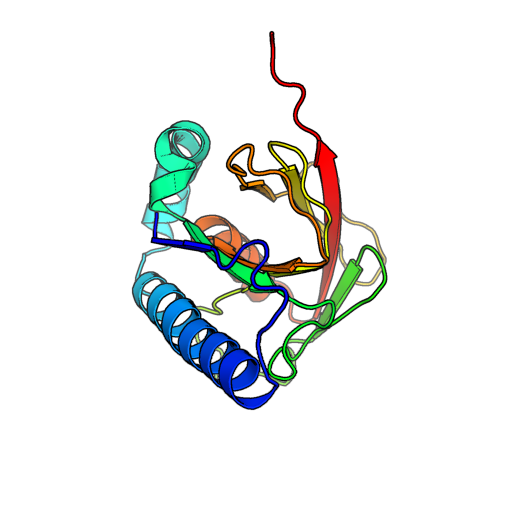1421 O O . LYS A 1 176 ? -7.241 22.189 -8.358 1.00 49.84 176 LYS A O 1
ATOM 1426 N N . VAL A 1 177 ? -6.149 21.583 -10.226 1.00 45.47 177 VAL A N 1
ATOM 1427 C CA . VAL A 1 177 ? -5.125 22.620 -10.122 1.00 45.47 177 VAL A CA 1
ATOM 1428 C C . VAL A 1 177 ? -5.855 23.930 -10.403 1.00 45.47 177 VAL A C 1
ATOM 1430 O O . VAL A 1 177 ? -6.402 24.101 -11.491 1.00 45.47 177 VAL A O 1
ATOM 1433 N N . LEU A 1 178 ? -5.954 24.806 -9.403 1.00 36.03 178 LEU A N 1
ATOM 1434 C CA . LEU A 1 178 ? -6.311 26.201 -9.636 1.00 36.03 178 LEU A CA 1
ATOM 1435 C C . LEU A 1 178 ? -5.186 26.777 -10.503 1.00 36.03 178 LEU A C 1
ATOM 1437 O O . LEU A 1 178 ? -4.085 27.005 -10.006 1.00 36.03 178 LEU A O 1
ATOM 1441 N N . THR A 1 179 ? -5.442 26.870 -11.807 1.00 34.31 179 THR A N 1
ATOM 1442 C CA . THR A 1 179 ? -4.650 27.659 -12.760 1.00 34.31 179 THR A CA 1
ATOM 1443 C C . THR A 1 179 ? -4.752 29.134 -12.439 1.00 34.31 179 THR A C 1
ATOM 1445 O O . THR A 1 179 ? -5.898 29.568 -12.172 1.00 34.31 179 THR A O 1
#

Sequence (179 aa):
MKRVVFANCLKLDEHSLANIVFNLQINILKFAYQHLSASEQDFHNKFNDYNVHIESYQAIYVYPGSSVPKWFVYKTTTDFVVMDLSSSTPRSPLLGFVLGGNWLIVGMLKFNIMICDVDGQGNEEDHFEICIYWPSANIESDHVFLIHDQQCSCYLNSKAKDMTRFNIKVTTSLSKVLT

Organism: Medicago truncatula (NCBI:txid3880)

pLDDT: mean 74.5, std 12.69, range [34.31, 92.06]

Secondary structure (DSSP, 8-state):
-EEEE----TT--HHHHHHHHHHHHHHHHHHHHHHTTS-HHHHHHHHTTTTT-HHHHEEEEEEESSS--TT-SS--SSSEEEEE-TT--S--S-----EEEE----S-EEEEEEEE-TTS---TT-EEEEEEPPP-----S-EEEEEEEHHHHHHHHHHHHH-SEEEEEEEEEE-----

Foldseek 3Di:
DAEDEDFPPVPDDPVNQVVLVVVVVVVLVVVLVVLQPDDPVVLVVCVVCCVVPVVVFKHKYKDADADDDPPDPWDDPDQKTKAAQVPPPPPSLFDFDKDKHKDQDAFKKKKWKWKAAPVRDTDPVDTDIRIDGDDRDRGPHIMMMMMTGSNVRSSVSVVCVVDNIIMIGIDMDHDPDPD

Radius of gyration: 16.54 Å; chains: 1; bounding box: 39×41×42 Å

=== Feature glossary ===
Reading guide. The protein is described through the following features:

Foldseek 3Di. A 3Di character summarizes, for each residue, the relative orientation of the Cα frame of its nearest spatial neighbor. Because it encodes fold topology rather than chemistry, 3Di alignments detect remote structural similarity that sequence alignment misses.

Contact-map, Ramachandran, and PAE plots. Plot images: a contact map (which residues are close in 3D, as an N×N binary image), a Ramachandran scatter (backbone torsion angles, revealing secondary-structure composition at a glance), and — for AlphaFold structures — a PAE heatmap (pairwise prediction confidence).

Radius of gyration, Cα contacts, bounding box. Radius of gyration (Rg) is the root-mean-square distance of Cα atoms from their centroid — a single number for overall size and compactness. A globular domain of N residues has Rg ≈ 2.2·N^0.38 Å; an extended or disordered chain has a much larger Rg. The Cα contact count is the number of residue pairs whose Cα atoms are within 8 Å and are more than four positions apart in sequence — a standard proxy for tertiary packing density. The bounding box is the smallest axis-aligned box enclosing all Cα atoms.

Secondary structure (8-state, DSSP). Eight-state secondary structure (DSSP): H is the canonical α-helix, G the tighter 3₁₀-helix, I the wider π-helix; E/B are β-structure, T and S are turns and bends, and '-' is everything else. DSSP derives these from the pattern of main-chain N–H···O=C hydrogen bonds, not from the sequence.

B-factor. B-factor (Debye–Waller factor) reflects atomic displacement in the crystal lattice. It is an experimental observable (units Å²), not a prediction; low values mean the atom is pinned down, high values mean it moves or is heterogeneous across the crystal.

pLDDT. pLDDT is the predicted lDDT-Cα score: AlphaFold's confidence that the local environment of each residue (all inter-atomic distances within 15 Å) is correctly placed. It is a per-residue number between 0 and 100, with higher meaning more reliable.

Nearest PDB structures. Nearest PDB neighbors are the top structural matches found by Foldseek when searching this structure against the entire Protein Data Bank. Each hit reports a TM-score (0 to 1; >0.5 almost always implies the same fold) and an E-value. These are *structural* homologs — they may share no detectable sequence similarity.

Solvent-accessible surface area. Accessible surface area quantifies burial. A residue with SASA near zero is packed into the hydrophobic core; one with SASA >100 Å² sits on the surface. Computed here via the Shrake–Rupley numerical algorithm with a 1.4 Å probe.

Rendered structure images. Structure images are PyMOL renders from six orthogonal camera directions. Cartoon representation draws helices as coils and strands as arrows; sticks shows the backbone as bonds; surface shows the solvent-excluded envelope. Rainbow coloring maps sequence position to hue (blue→red, N→C); chain coloring assigns a distinct color per polypeptide.

Backbone torsions (φ/ψ). φ (phi) and ψ (psi) are the two rotatable backbone dihedrals per residue: φ is the C(i-1)–N–Cα–C torsion, ψ is the N–Cα–C–N(i+1) torsion, both in degrees on (−180°, 180°]. α-helical residues cluster near (−60°, −45°); β-strand residues near (−120°, +130°). A Ramachandran plot is simply a scatter of (φ, ψ) for every residue.

Predicted aligned error. Predicted A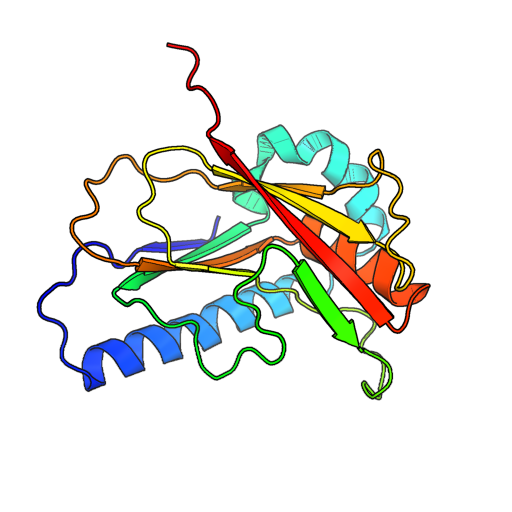ligned Error (PAE) is an AlphaFold confidence matrix: entry (i, j) is the expected error in the position of residue j, in ångströms, when the prediction is superimposed on the true structure at residue i. Low PAE within a block of residues means that block is internally rigid and well-predicted; high PAE between two blocks means their relative placement is uncertain even if each block individually is confident.

mmCIF coordinates. Structure coordinates are given as an mmCIF _atom_site loop: one row per atom with element, residue name, chain id, sequence number, and x/y/z position in Å. Only the four main-chain atoms per residue are included here; side chains are omitted to keep the record compact.

InterPro / GO / CATH / organism. Database cross-references. InterPro integrates a dozen domain/family signature databases into unified entries with residue-range hits. GO terms attach function/process/location labels with evidence codes. CATH codes position the fold in a four-level structural taxonomy. Organism is the NCBI-taxonomy species name.

Secondary structure (3-state, P-SEA). SS3 is a coarse helix/strand/coil call (letters a/b/c) made by the P-SEA algorithm from inter-Cα distances and dihedrals. It is less detailed than DSSP but needs only Cα positions.

Sequence. Sequence gives the chain of amino acids in standard one-letter code (A=alanine, C=cysteine, …, Y=tyrosine), read N→C. It is the only feature that is directly encoded by the gene; all structural features are derived from the folded form of this sequence.